Protein AF-0000000070847781 (afdb_homodimer)

Sequence (356 aa):
VIHVLTGHLASVRGAQFSSDGKMIVSCSWDKTIRLWNADSGQAVKVLAGHMRSVPAVQFSPDGNTLVSGSPDRTIRLWNVQSGQTIQIIDTPDEWTSDVQFSPDGQFLISASGEQSIVLWDVKLGEMARIMYGHLKATFSPDGRSIVSVGTDNTLRIWDVTSGKELRTLEGHSDLITDVIHVLTGHLASVRGAQFSSDGKMIVSCSWDKTIRLWNADSGQAVKVLAG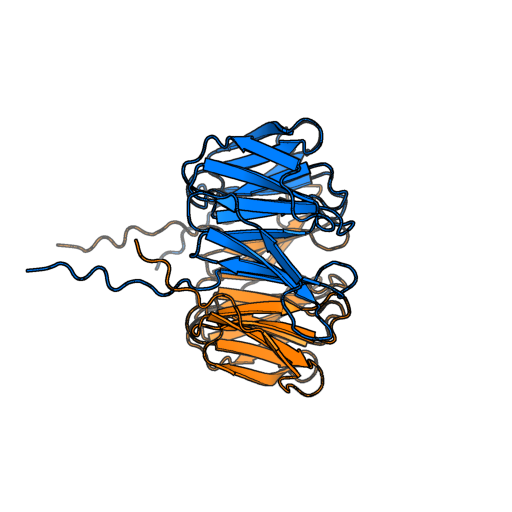HMRSVPAVQFSPDGNTLVSGSPDRTIRLWNVQSGQTIQIIDTPDEWTSDVQFSPDGQFLISASGEQSIVLWDVKLGEMARIMYGHLKATFSPDGRSIVSVGTDNTLRIWDVTSGKELRTLEGHSDLITD

Radius of gyration: 19.93 Å; Cα contacts (8 Å, |Δi|>4): 1049; chains: 2; bounding box: 48×56×59 Å

Organism: Reticulomyxa filosa (NCBI:txid46433)

pLDDT: mean 87.66, std 17.38, range [21.86, 97.94]

InterPro domains:
  IPR001680 WD40 repeat [PF00400] (2-37)
  IPR001680 WD40 repeat [PF00400] (42-79)
  IPR001680 WD40 repeat [PF00400] (93-121)
  IPR001680 WD40 repeat [PF00400] (133-159)
  IPR001680 WD40 repeat [PS50082] (5-46)
  IPR001680 WD40 repeat [PS50082] (47-88)
  IPR001680 WD40 repeat [PS50082] (89-130)
  IPR001680 WD40 repeat [PS50082] (139-168)
  IPR001680 WD40 repeat [SM00320] (1-37)
  IPR001680 WD40 repeat [SM00320] (40-79)
  IPR001680 WD40 repeat [SM00320] (82-121)
  IPR001680 WD40 repeat [SM00320] (124-159)
  IPR015943 WD40/YVTN repeat-like-containing domain superfamily [G3DSA:2.130.10.10] (1-135)
  IPR015943 WD40/YVTN repeat-like-containing domain superfamily [G3DSA:2.130.10.10] (136-178)
  IPR019775 WD40 repeat, conserved site [PS00678] (24-38)
  IPR019775 WD40 repeat, conserved site [PS00678] (66-80)
  IPR019775 WD40 repeat, conserved site [PS00678] (146-160)
  IPR020472 PAC1/LIS1-like, WD-40 repeat [PR00320] (24-38)
  IPR020472 PAC1/LIS1-like, WD-40 repeat [PR00320] (66-80)
  IPR020472 PAC1/LIS1-like, WD-40 repeat [PR00320] (146-160)

Nearest PDB structures (foldseek):
  3n0e-assembly1_A  TM=8.698E-01  e=1.927E-16  Homo sapiens
  2co0-assembly1_A  TM=8.636E-01  e=3.857E-16  Homo sapiens
  3uvk-assembly1_A  TM=8.821E-01  e=1.813E-15  Homo sapiens
  7mt1-assembly1_A  TM=8.573E-01  e=1.055E-14  Homo sapiens
  8bb4-assembly1_Q  TM=7.373E-01  e=7.662E-15  Homo sapiens

Structure (mmCIF, N/CA/C/O backbone):
data_AF-0000000070847781-model_v1
#
loop_
_entity.id
_entity.type
_entity.pdbx_description
1 polymer 'WD repeat-containing protein'
#
loop_
_atom_site.group_PDB
_atom_site.id
_atom_site.type_symbol
_atom_site.label_atom_id
_atom_site.label_alt_id
_atom_site.label_comp_id
_atom_site.label_asym_id
_atom_site.label_entity_id
_atom_site.label_seq_id
_atom_site.pdbx_PDB_ins_code
_atom_site.Cartn_x
_atom_site.Cartn_y
_atom_site.Cartn_z
_atom_site.occupancy
_atom_site.B_iso_or_equiv
_atom_site.auth_seq_id
_atom_site.auth_comp_id
_atom_site.auth_asym_id
_atom_site.auth_atom_id
_atom_site.pdbx_PDB_model_num
ATOM 1 N N . VAL A 1 1 ? -10.18 0.087 -41.312 1 23.05 1 VAL A N 1
ATOM 2 C CA . VAL A 1 1 ? -9 0.063 -40.438 1 23.05 1 VAL A CA 1
ATOM 3 C C . VAL A 1 1 ? -9.32 -0.656 -39.125 1 23.05 1 VAL A C 1
ATOM 5 O O . VAL A 1 1 ? -10.242 -0.263 -38.406 1 23.05 1 VAL A O 1
ATOM 8 N N . ILE A 1 2 ? -9.109 -1.986 -39 1 22.25 2 ILE A N 1
ATOM 9 C CA . ILE A 1 2 ? -9.438 -2.893 -37.938 1 22.25 2 ILE A CA 1
ATOM 10 C C . ILE A 1 2 ? -8.719 -2.453 -36.656 1 22.25 2 ILE A C 1
ATOM 12 O O . ILE A 1 2 ? -7.496 -2.316 -36.625 1 22.25 2 ILE A O 1
ATOM 16 N N . HIS A 1 3 ? -9.336 -1.669 -35.938 1 25.59 3 HIS A N 1
ATOM 17 C CA . HIS A 1 3 ? -8.742 -1.312 -34.656 1 25.59 3 HIS A CA 1
ATOM 18 C C . HIS A 1 3 ? -8.297 -2.553 -33.875 1 25.59 3 HIS A C 1
ATOM 20 O O . HIS A 1 3 ? -9.125 -3.385 -33.5 1 25.59 3 HIS A O 1
ATOM 26 N N . VAL A 1 4 ? -7.258 -3.141 -34.281 1 25.72 4 VAL A N 1
ATOM 27 C CA . VAL A 1 4 ? -6.66 -4.258 -33.562 1 25.72 4 VAL A CA 1
ATOM 28 C C . VAL A 1 4 ? -6.543 -3.916 -32.094 1 25.72 4 VAL A C 1
ATOM 30 O O . VAL A 1 4 ? -5.91 -2.924 -31.719 1 25.72 4 VAL A O 1
ATOM 33 N N . LEU A 1 5 ? -7.551 -4.098 -31.297 1 30.56 5 LEU A N 1
ATOM 34 C CA . LEU A 1 5 ? -7.469 -4.18 -29.844 1 30.56 5 LEU A CA 1
ATOM 35 C C . LEU A 1 5 ? -6.254 -4.992 -29.406 1 30.56 5 LEU A C 1
ATOM 37 O O . LEU A 1 5 ? -6.195 -6.199 -29.656 1 30.56 5 LEU A O 1
ATOM 41 N N . THR A 1 6 ? -5.133 -4.531 -29.703 1 31.73 6 THR A N 1
ATOM 42 C CA . THR A 1 6 ? -4 -5.289 -29.188 1 31.73 6 THR A CA 1
ATOM 43 C C . THR A 1 6 ? -4.32 -5.863 -27.812 1 31.73 6 THR A C 1
ATOM 45 O O . THR A 1 6 ? -4.793 -5.148 -26.922 1 31.73 6 THR A O 1
ATOM 48 N N . GLY A 1 7 ? -4.836 -7.012 -27.797 1 32.09 7 GLY A N 1
ATOM 49 C CA . GLY A 1 7 ? -5.07 -7.793 -26.609 1 32.09 7 GLY A CA 1
ATOM 50 C C . GLY A 1 7 ? -4.09 -7.488 -25.484 1 32.09 7 GLY A C 1
ATOM 51 O O . GLY A 1 7 ? -2.875 -7.504 -25.703 1 32.09 7 GLY A O 1
ATOM 52 N N . HIS A 1 8 ? -4.246 -6.402 -24.859 1 37.44 8 HIS A N 1
ATOM 53 C CA . HIS A 1 8 ? -3.412 -6.172 -23.688 1 37.44 8 HIS A CA 1
ATOM 54 C C . HIS A 1 8 ? -3.25 -7.445 -22.859 1 37.44 8 HIS A C 1
ATOM 56 O O . HIS A 1 8 ? -4.207 -8.203 -22.688 1 37.44 8 HIS A O 1
ATOM 62 N N . LEU A 1 9 ? -2.219 -8.141 -22.984 1 42.31 9 LEU A N 1
ATOM 63 C CA . LEU A 1 9 ? -1.879 -9.273 -22.141 1 42.31 9 LEU A CA 1
ATOM 64 C C . LEU A 1 9 ? -2.336 -9.039 -20.703 1 42.31 9 LEU A C 1
ATOM 66 O O . LEU A 1 9 ? -2.385 -7.895 -20.234 1 42.31 9 LEU A O 1
ATOM 70 N N . ALA A 1 10 ? -3.008 -9.945 -20.031 1 48.47 10 ALA A N 1
ATOM 71 C CA . ALA A 1 10 ? -3.555 -9.992 -18.672 1 48.47 10 ALA A CA 1
ATOM 72 C C . ALA A 1 10 ? -2.48 -9.672 -17.641 1 48.47 10 ALA A C 1
ATOM 74 O O . ALA A 1 10 ? -1.868 -10.578 -17.062 1 48.47 10 ALA A O 1
ATOM 75 N N . SER A 1 11 ? -2.084 -8.5 -17.609 1 60.5 11 SER A N 1
ATOM 76 C CA . SER A 1 11 ? -1.015 -8.086 -16.719 1 60.5 11 SER A CA 1
ATOM 77 C C . SER A 1 11 ? -1.432 -8.242 -15.258 1 60.5 11 SER A C 1
ATOM 79 O O . SER A 1 11 ? -2.576 -7.953 -14.898 1 60.5 11 SER A O 1
ATOM 81 N N . VAL A 1 12 ? -0.64 -8.922 -14.438 1 70 12 VAL A N 1
ATOM 82 C CA . VAL A 1 12 ? -0.794 -8.984 -12.984 1 70 12 VAL A CA 1
ATOM 83 C C . VAL A 1 12 ? -0.751 -7.57 -12.406 1 70 12 VAL A C 1
ATOM 85 O O . VAL A 1 12 ? 0.087 -6.754 -12.797 1 70 12 VAL A O 1
ATOM 88 N N . ARG A 1 13 ? -1.659 -7.285 -11.461 1 74.75 13 ARG A N 1
ATOM 89 C CA . ARG A 1 13 ? -1.828 -5.918 -10.984 1 74.75 13 ARG A CA 1
ATOM 90 C C . ARG A 1 13 ? -1.352 -5.781 -9.539 1 74.75 13 ARG A C 1
ATOM 92 O O . ARG A 1 13 ? -1.072 -4.676 -9.07 1 74.75 13 ARG A O 1
ATOM 99 N N . GLY A 1 14 ? -1.282 -6.895 -8.836 1 86.94 14 GLY A N 1
ATOM 100 C CA . GLY A 1 14 ? -0.836 -6.879 -7.453 1 86.94 14 GLY A CA 1
ATOM 101 C C . GLY A 1 14 ? -0.55 -8.266 -6.902 1 86.94 14 GLY A C 1
ATOM 102 O O . GLY A 1 14 ? -1.041 -9.258 -7.434 1 86.94 14 GLY A O 1
ATOM 103 N N . ALA A 1 15 ? 0.327 -8.305 -5.941 1 93.69 15 ALA A N 1
ATOM 104 C CA . ALA A 1 15 ? 0.663 -9.539 -5.23 1 93.69 15 ALA A CA 1
ATOM 105 C C . ALA A 1 15 ? 1.13 -9.242 -3.811 1 93.69 15 ALA A C 1
ATOM 107 O O . ALA A 1 15 ? 1.779 -8.227 -3.562 1 93.69 15 ALA A O 1
ATOM 108 N N . GLN A 1 16 ? 0.798 -10.125 -2.963 1 94.62 16 GLN A N 1
ATOM 109 C CA . GLN A 1 16 ? 1.279 -9.984 -1.593 1 94.62 16 GLN A CA 1
ATOM 110 C C . GLN A 1 16 ? 1.31 -11.328 -0.877 1 94.62 16 GLN A C 1
ATOM 112 O O . GLN A 1 16 ? 0.613 -12.266 -1.275 1 94.62 16 GLN A O 1
ATOM 117 N N . PHE A 1 17 ? 2.105 -11.414 0.187 1 95.56 17 PHE A N 1
ATOM 118 C CA . PHE A 1 17 ? 2.168 -12.594 1.038 1 95.56 17 PHE A CA 1
ATOM 119 C C . PHE A 1 17 ? 1.03 -12.594 2.051 1 95.56 17 PHE A C 1
ATOM 121 O O . PHE A 1 17 ? 0.552 -11.531 2.455 1 95.56 17 PHE A O 1
ATOM 128 N N . SER A 1 18 ? 0.704 -13.805 2.375 1 95.88 18 SER A N 1
ATOM 129 C CA . SER A 1 18 ? -0.12 -13.938 3.572 1 95.88 18 SER A CA 1
ATOM 130 C C . SER A 1 18 ? 0.672 -13.594 4.828 1 95.88 18 SER A C 1
ATOM 132 O O . SER A 1 18 ? 1.902 -13.523 4.793 1 95.88 18 SER A O 1
ATOM 134 N N . SER A 1 19 ? -0.019 -13.367 5.926 1 93.31 19 SER A N 1
ATOM 135 C CA . SER A 1 19 ? 0.615 -12.914 7.156 1 93.31 19 SER A CA 1
ATOM 136 C C . SER A 1 19 ? 1.604 -13.945 7.688 1 93.31 19 SER A C 1
ATOM 138 O O . SER A 1 19 ? 2.586 -13.586 8.344 1 93.31 19 SER A O 1
ATOM 140 N N . ASP A 1 20 ? 1.358 -15.195 7.461 1 94.75 20 ASP A N 1
ATOM 141 C CA . ASP A 1 20 ? 2.266 -16.234 7.941 1 94.75 20 ASP A CA 1
ATOM 142 C C . ASP A 1 20 ? 3.324 -16.562 6.895 1 94.75 20 ASP A C 1
ATOM 144 O O . ASP A 1 20 ? 4.176 -17.422 7.117 1 94.75 20 ASP A O 1
ATOM 148 N N . GLY A 1 21 ? 3.229 -15.938 5.719 1 95.81 21 GLY A N 1
ATOM 149 C CA . GLY A 1 21 ? 4.262 -16.031 4.699 1 95.81 21 GLY A CA 1
ATOM 150 C C . GLY A 1 21 ? 4.148 -17.297 3.855 1 95.81 21 GLY A C 1
ATOM 151 O O . GLY A 1 21 ? 5.008 -17.562 3.01 1 95.81 21 GLY A O 1
ATOM 152 N N . LYS A 1 22 ? 3.07 -18.031 4.008 1 96.19 22 LYS A N 1
ATOM 153 C CA . LYS A 1 22 ? 2.982 -19.344 3.373 1 96.19 22 LYS A CA 1
ATOM 154 C C . LYS A 1 22 ? 2.289 -19.266 2.018 1 96.19 22 LYS A C 1
ATOM 156 O O . LYS A 1 22 ? 2.441 -20.156 1.177 1 96.19 22 LYS A O 1
ATOM 161 N N . MET A 1 23 ? 1.501 -18.25 1.881 1 97.12 23 MET A N 1
ATOM 162 C CA . MET A 1 23 ? 0.762 -18.078 0.634 1 97.12 23 MET A CA 1
ATOM 163 C C . MET A 1 23 ? 1.059 -16.719 0.01 1 97.12 23 MET A C 1
ATOM 165 O O . MET A 1 23 ? 1.502 -15.805 0.699 1 97.12 23 MET A O 1
ATOM 169 N N . ILE A 1 24 ? 0.889 -16.688 -1.269 1 96.69 24 ILE A N 1
ATOM 170 C CA . ILE A 1 24 ? 0.889 -15.453 -2.043 1 96.69 24 ILE A CA 1
ATOM 171 C C . ILE A 1 24 ? -0.429 -15.312 -2.801 1 96.69 24 ILE A C 1
ATOM 173 O O . ILE A 1 24 ? -0.943 -16.297 -3.344 1 96.69 24 ILE A O 1
ATOM 177 N N . VAL A 1 25 ? -1.016 -14.172 -2.785 1 96.75 25 VAL A N 1
ATOM 178 C CA . VAL A 1 25 ? -2.186 -13.898 -3.615 1 96.75 25 VAL A CA 1
ATOM 179 C C . VAL A 1 25 ? -1.819 -12.922 -4.723 1 96.75 25 VAL A C 1
ATOM 181 O O . VAL A 1 25 ? -1.032 -11.992 -4.508 1 96.75 25 VAL A O 1
ATOM 184 N N . SER A 1 26 ? -2.334 -13.148 -5.863 1 95.12 26 SER A N 1
ATOM 185 C CA . SER A 1 26 ? -2.154 -12.234 -6.984 1 95.12 26 SER A CA 1
ATOM 186 C C . SER A 1 26 ? -3.475 -11.961 -7.699 1 95.12 26 SER A C 1
ATOM 188 O O . SER A 1 26 ? -4.41 -12.758 -7.602 1 95.12 26 SER A O 1
ATOM 190 N N . CYS A 1 27 ? -3.549 -10.805 -8.25 1 93.38 27 CYS A N 1
ATOM 191 C CA . CYS A 1 27 ? -4.703 -10.43 -9.055 1 93.38 27 CYS A CA 1
ATOM 192 C C . CYS A 1 27 ? -4.266 -9.945 -10.438 1 93.38 27 CYS A C 1
ATOM 194 O O . CYS A 1 27 ? -3.133 -9.492 -10.609 1 93.38 27 CYS A O 1
ATOM 196 N N . SER A 1 28 ? -5.164 -10.047 -11.344 1 88.62 28 SER A N 1
ATOM 197 C CA . SER A 1 28 ? -4.762 -9.844 -12.734 1 88.62 28 SER A CA 1
ATOM 198 C C . SER A 1 28 ? -5.887 -9.211 -13.547 1 88.62 28 SER A C 1
ATOM 200 O O . SER A 1 28 ? -7.02 -9.109 -13.07 1 88.62 28 SER A O 1
ATOM 202 N N . TRP A 1 29 ? -5.52 -8.828 -14.719 1 88.56 29 TRP A N 1
ATOM 203 C CA . TRP A 1 29 ? -6.477 -8.305 -15.688 1 88.56 29 TRP A CA 1
ATOM 204 C C . TRP A 1 29 ? -7.348 -9.422 -16.266 1 88.56 29 TRP A C 1
ATOM 206 O O . TRP A 1 29 ? -8.375 -9.156 -16.875 1 88.56 29 TRP A O 1
ATOM 216 N N . ASP A 1 30 ? -6.992 -10.695 -16.109 1 85.56 30 AS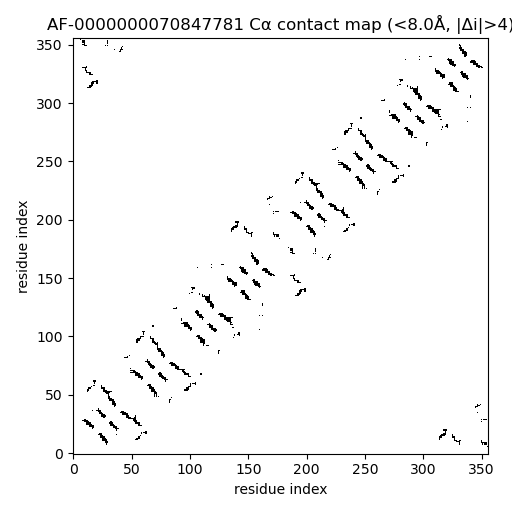P A N 1
ATOM 217 C CA . ASP A 1 30 ? -7.754 -11.812 -16.656 1 85.56 30 ASP A CA 1
ATOM 218 C C . ASP A 1 30 ? -8.977 -12.117 -15.789 1 85.56 30 ASP A C 1
ATOM 220 O O . ASP A 1 30 ? -9.609 -13.164 -15.953 1 85.56 30 ASP A O 1
ATOM 224 N N . LYS A 1 31 ? -9.266 -11.32 -14.867 1 91.5 31 LYS A N 1
ATOM 225 C CA . LYS A 1 31 ? -10.453 -11.336 -14.016 1 91.5 31 LYS A CA 1
ATOM 226 C C . LYS A 1 31 ? -10.328 -12.367 -12.906 1 91.5 31 LYS A C 1
ATOM 228 O O . LYS A 1 31 ? -11.289 -12.641 -12.18 1 91.5 31 LYS A O 1
ATOM 233 N N . THR A 1 32 ? -9.109 -12.922 -12.766 1 92.56 32 THR A N 1
ATOM 234 C CA . THR A 1 32 ? -8.977 -13.961 -11.758 1 92.56 32 THR A CA 1
ATOM 235 C C . THR A 1 32 ? -8 -13.539 -10.664 1 92.56 32 THR A C 1
ATOM 237 O O . THR A 1 32 ? -7.18 -12.641 -10.875 1 92.56 32 THR A O 1
ATOM 240 N N . ILE A 1 33 ? -8.227 -14.18 -9.578 1 95.69 33 ILE A N 1
ATOM 241 C CA . ILE A 1 33 ? -7.293 -14.148 -8.453 1 95.69 33 ILE A CA 1
ATOM 242 C C . ILE A 1 33 ? -6.629 -15.516 -8.297 1 95.69 33 ILE A C 1
ATOM 244 O O . ILE A 1 33 ? -7.281 -16.547 -8.461 1 95.69 33 ILE A O 1
ATOM 248 N N . ARG A 1 34 ? -5.402 -15.492 -7.969 1 95.94 34 ARG A N 1
ATOM 249 C CA . ARG A 1 34 ? -4.719 -16.766 -7.777 1 95.94 34 ARG A CA 1
ATOM 250 C C . ARG A 1 34 ? -4.039 -16.828 -6.414 1 95.94 34 ARG A C 1
ATOM 252 O O . ARG A 1 34 ? -3.465 -15.836 -5.961 1 95.94 34 ARG A O 1
ATOM 259 N N . LEU A 1 35 ? -4.156 -17.953 -5.863 1 96.81 35 LEU A N 1
ATOM 260 C CA . LEU A 1 35 ? -3.424 -18.281 -4.648 1 96.81 35 LEU A CA 1
ATOM 261 C C . LEU A 1 35 ? -2.26 -19.219 -4.949 1 96.81 35 LEU A C 1
ATOM 263 O O . LEU A 1 35 ? -2.43 -20.219 -5.652 1 96.81 35 LEU A O 1
ATOM 267 N N . TRP A 1 36 ? -1.143 -18.906 -4.406 1 96.56 36 TRP A N 1
ATOM 268 C CA . TRP A 1 36 ? 0.078 -19.672 -4.625 1 96.56 36 TRP A CA 1
ATOM 269 C C . TRP A 1 36 ? 0.638 -20.203 -3.305 1 96.56 36 TRP A C 1
ATOM 271 O O . TRP A 1 36 ? 0.572 -19.516 -2.281 1 96.56 36 TRP A O 1
ATOM 281 N N . ASN A 1 37 ? 1.221 -21.359 -3.367 1 96.31 37 ASN A N 1
ATOM 282 C CA . ASN A 1 37 ? 2.111 -21.781 -2.293 1 96.31 37 ASN A CA 1
ATOM 283 C C . ASN A 1 37 ? 3.465 -21.094 -2.375 1 96.31 37 ASN A C 1
ATOM 285 O O . ASN A 1 37 ? 4.176 -21.219 -3.373 1 96.31 37 ASN A O 1
ATOM 289 N N . ALA A 1 38 ? 3.846 -20.391 -1.398 1 95.31 38 ALA A N 1
ATOM 290 C CA . ALA A 1 38 ? 5.039 -19.562 -1.449 1 95.31 38 ALA A CA 1
ATOM 291 C C . ALA A 1 38 ? 6.305 -20.406 -1.509 1 95.31 38 ALA A C 1
ATOM 293 O O . ALA A 1 38 ? 7.316 -20 -2.08 1 95.31 38 ALA A O 1
ATOM 294 N N . ASP A 1 39 ? 6.266 -21.5 -0.9 1 94.25 39 ASP A N 1
ATOM 295 C CA . ASP A 1 39 ? 7.445 -22.359 -0.844 1 94.25 39 ASP A CA 1
ATOM 296 C C . ASP A 1 39 ? 7.688 -23.047 -2.186 1 94.25 39 ASP A C 1
ATOM 298 O O . ASP A 1 39 ? 8.812 -23.047 -2.693 1 94.25 39 ASP A O 1
ATOM 302 N N . SER A 1 40 ? 6.641 -23.594 -2.781 1 93.5 40 SER A N 1
ATOM 303 C CA . SER A 1 40 ? 6.801 -24.375 -4.012 1 93.5 40 SER A CA 1
ATOM 304 C C . SER A 1 40 ? 6.68 -23.484 -5.242 1 93.5 40 SER A C 1
ATOM 306 O O . SER A 1 40 ? 7.16 -23.828 -6.32 1 93.5 40 SER A O 1
ATOM 308 N N . GLY A 1 41 ? 5.965 -22.438 -5.074 1 92.5 41 GLY A N 1
ATOM 309 C CA . GLY A 1 41 ? 5.707 -21.562 -6.203 1 92.5 41 GLY A CA 1
ATOM 310 C C . GLY A 1 41 ? 4.562 -22.031 -7.078 1 92.5 41 GLY A C 1
ATOM 311 O O . GLY A 1 41 ? 4.336 -21.484 -8.164 1 92.5 41 GLY A O 1
ATOM 312 N N . GLN A 1 42 ? 3.818 -23 -6.613 1 93.38 42 GLN A N 1
ATOM 313 C CA . GLN A 1 42 ? 2.717 -23.547 -7.398 1 93.38 42 GLN A CA 1
ATOM 314 C C . GLN A 1 42 ? 1.404 -22.844 -7.066 1 93.38 42 GLN A C 1
ATOM 316 O O . GLN A 1 42 ? 1.145 -22.516 -5.906 1 93.38 42 GLN A O 1
ATOM 321 N N . ALA A 1 43 ? 0.658 -22.656 -8.102 1 92.94 43 ALA A N 1
ATOM 322 C CA . ALA A 1 43 ? -0.691 -22.156 -7.879 1 92.94 43 ALA A CA 1
ATOM 323 C C . ALA A 1 43 ? -1.569 -23.188 -7.195 1 92.94 43 ALA A C 1
ATOM 325 O O . ALA A 1 43 ? -1.666 -24.328 -7.656 1 92.94 43 ALA A O 1
ATOM 326 N N . VAL A 1 44 ? -2.227 -22.812 -6.164 1 94.56 44 VAL A N 1
ATOM 327 C CA . VAL A 1 44 ? -3.029 -23.75 -5.391 1 94.56 44 VAL A CA 1
ATOM 328 C C . VAL A 1 44 ? -4.508 -23.578 -5.734 1 94.56 44 VAL A C 1
ATOM 330 O O . VAL A 1 44 ? -5.27 -24.547 -5.73 1 94.56 44 VAL A O 1
ATOM 333 N N . LYS A 1 45 ? -4.938 -22.328 -6.016 1 95.19 45 LYS A N 1
ATOM 334 C CA . LYS A 1 45 ? -6.328 -22.047 -6.359 1 95.19 45 LYS A CA 1
ATOM 335 C C . LYS A 1 45 ? -6.426 -20.906 -7.367 1 95.19 45 LYS A C 1
ATOM 337 O O . LYS A 1 45 ? -5.57 -20.031 -7.391 1 95.19 45 LYS A O 1
ATOM 342 N N . VAL A 1 46 ? -7.418 -20.969 -8.148 1 94.75 46 VAL A N 1
ATOM 343 C CA . VAL A 1 46 ? -7.848 -19.859 -9 1 94.75 46 VAL A CA 1
ATOM 344 C C . VAL A 1 46 ? -9.242 -19.406 -8.586 1 94.75 46 VAL A C 1
ATOM 346 O O . VAL A 1 46 ? -10.188 -20.203 -8.578 1 94.75 46 VAL A O 1
ATOM 349 N N . LEU A 1 47 ? -9.398 -18.234 -8.227 1 95.81 47 LEU A N 1
ATOM 350 C CA . LEU A 1 47 ? -10.664 -17.656 -7.781 1 95.81 47 LEU A CA 1
ATOM 351 C C . LEU A 1 47 ? -11.305 -16.828 -8.883 1 95.81 47 LEU A C 1
ATOM 353 O O . LEU A 1 47 ? -10.812 -15.758 -9.234 1 95.81 47 LEU A O 1
ATOM 357 N N . ALA A 1 48 ? -12.383 -17.375 -9.336 1 94.56 48 ALA A N 1
ATOM 358 C CA . ALA A 1 48 ? -13.117 -16.75 -10.43 1 94.56 48 ALA A CA 1
ATOM 359 C C . ALA A 1 48 ? -14.484 -16.25 -9.953 1 94.56 48 ALA A C 1
ATOM 361 O O . ALA A 1 48 ? -15.188 -16.953 -9.234 1 94.56 48 ALA A O 1
ATOM 362 N N . GLY A 1 49 ? -14.789 -15.055 -10.273 1 94 49 GLY A N 1
ATOM 363 C CA . GLY A 1 49 ? -16.078 -14.492 -9.906 1 94 49 GLY A CA 1
ATOM 364 C C . GLY A 1 49 ? -16.266 -13.07 -10.398 1 94 49 GLY A C 1
ATOM 365 O O . GLY A 1 49 ? -17.359 -12.703 -10.836 1 94 49 GLY A O 1
ATOM 366 N N . HIS A 1 50 ? -15.242 -12.312 -10.359 1 94.75 50 HIS A N 1
ATOM 367 C CA . HIS A 1 50 ? -15.312 -10.953 -10.891 1 94.75 50 HIS A CA 1
ATOM 368 C C . HIS A 1 50 ? -15.594 -10.961 -12.391 1 94.75 50 HIS A C 1
ATOM 370 O O . HIS A 1 50 ? -15.141 -11.859 -13.109 1 94.75 50 HIS A O 1
ATOM 376 N N . MET A 1 51 ? -16.25 -9.938 -12.875 1 94.5 51 MET A N 1
ATOM 377 C CA . MET A 1 51 ? -16.641 -9.867 -14.273 1 94.5 51 MET A CA 1
ATOM 378 C C . MET A 1 51 ? -15.711 -8.953 -15.062 1 94.5 51 MET A C 1
ATOM 380 O O . MET A 1 51 ? -15.828 -8.844 -16.281 1 94.5 51 MET A O 1
ATOM 384 N N . ARG A 1 52 ? -14.859 -8.297 -14.445 1 92.88 52 ARG A N 1
ATOM 385 C CA . ARG A 1 52 ? -13.828 -7.441 -15.023 1 92.88 52 ARG A CA 1
ATOM 386 C C . ARG A 1 52 ? -12.492 -7.641 -14.32 1 92.88 52 ARG A C 1
ATOM 388 O O . ARG A 1 52 ? -12.352 -8.531 -13.477 1 92.88 52 ARG A O 1
ATOM 395 N N . SER A 1 53 ? -11.492 -6.863 -14.844 1 90.19 53 SER A N 1
ATOM 396 C CA . SER A 1 53 ? -10.148 -6.977 -14.281 1 90.19 53 SER A CA 1
ATOM 397 C C . SER A 1 53 ? -10.164 -6.82 -12.766 1 90.19 53 SER A C 1
ATOM 399 O O . SER A 1 53 ? -11.094 -6.227 -12.211 1 90.19 53 SER A O 1
ATOM 401 N N . VAL A 1 54 ? -9.172 -7.34 -12.141 1 92.5 54 VAL A N 1
ATOM 402 C CA . VAL A 1 54 ? -9.039 -7.234 -10.695 1 92.5 54 VAL A CA 1
ATOM 403 C C . VAL A 1 54 ? -7.766 -6.461 -10.352 1 92.5 54 VAL A C 1
ATOM 405 O O . VAL A 1 54 ? -6.672 -7.031 -10.328 1 92.5 54 VAL A O 1
ATOM 408 N N . PRO A 1 55 ? -7.891 -5.234 -9.93 1 89.31 55 PRO A N 1
ATOM 409 C CA . PRO A 1 55 ? -6.707 -4.402 -9.68 1 89.31 55 PRO A CA 1
ATOM 410 C C . PRO A 1 55 ? -6.184 -4.527 -8.258 1 89.31 55 PRO A C 1
ATOM 412 O O . PRO A 1 55 ? -5.055 -4.121 -7.969 1 89.31 55 PRO A O 1
ATOM 415 N N . ALA A 1 56 ? -6.969 -5.016 -7.383 1 92.12 56 ALA A N 1
ATOM 416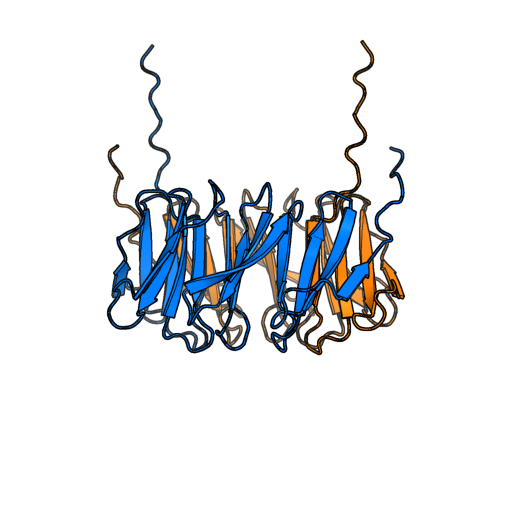 C CA . ALA A 1 56 ? -6.586 -4.98 -5.973 1 92.12 56 ALA A CA 1
ATOM 417 C C . ALA A 1 56 ? -7.078 -6.223 -5.238 1 92.12 56 ALA A C 1
ATOM 419 O O . ALA A 1 56 ? -8.203 -6.676 -5.461 1 92.12 56 ALA A O 1
ATOM 420 N N . VAL A 1 57 ? -6.195 -6.707 -4.379 1 95.38 57 VAL A N 1
ATOM 421 C CA . VAL A 1 57 ? -6.5 -7.844 -3.514 1 95.38 57 VAL A CA 1
ATOM 422 C C . VAL A 1 57 ? -5.695 -7.738 -2.219 1 95.38 57 VAL A C 1
ATOM 424 O O . VAL A 1 57 ? -4.594 -7.18 -2.209 1 95.38 57 VAL A O 1
ATOM 427 N N . GLN A 1 58 ? -6.273 -8.195 -1.219 1 96.06 58 GLN A N 1
ATOM 428 C CA . GLN A 1 58 ? -5.555 -8.211 0.051 1 96.06 58 GLN A CA 1
ATOM 429 C C . GLN A 1 58 ? -6.047 -9.344 0.95 1 96.06 58 GLN A C 1
ATOM 431 O O . GLN A 1 58 ? -7.246 -9.617 1.008 1 96.06 58 GLN A O 1
ATOM 436 N N . PHE A 1 59 ? -5.137 -9.922 1.72 1 96.25 59 PHE A N 1
ATOM 437 C CA . PHE A 1 59 ? -5.504 -10.859 2.775 1 96.25 59 PHE A CA 1
ATOM 438 C C . PHE A 1 59 ? -6.09 -10.117 3.975 1 96.25 59 PHE A C 1
ATOM 440 O O . PHE A 1 59 ? -5.652 -9.016 4.305 1 96.25 59 PHE A O 1
ATOM 447 N N . SER A 1 60 ? -6.996 -10.875 4.535 1 96.31 60 SER A N 1
ATOM 448 C CA . SER A 1 60 ? -7.332 -10.461 5.891 1 96.31 60 SER A CA 1
ATOM 449 C C . SER A 1 60 ? -6.18 -10.727 6.855 1 96.31 60 SER A C 1
ATOM 451 O O . SER A 1 60 ? -5.289 -11.523 6.559 1 96.31 60 SER A O 1
ATOM 453 N N . PRO A 1 61 ? -6.188 -10.023 7.977 1 93.44 61 PRO A N 1
ATOM 454 C CA . PRO A 1 61 ? -5.07 -10.172 8.914 1 93.44 61 PRO A CA 1
ATOM 455 C C . PRO A 1 61 ? -4.914 -11.609 9.414 1 93.44 61 PRO A C 1
ATOM 457 O O . PRO A 1 61 ? -3.791 -12.062 9.656 1 93.44 61 PRO A O 1
ATOM 460 N N . ASP A 1 62 ? -5.945 -12.344 9.57 1 94 62 ASP A N 1
ATOM 461 C CA . ASP A 1 62 ? -5.855 -13.711 10.078 1 94 62 ASP A CA 1
ATOM 462 C C . ASP A 1 62 ? -5.562 -14.695 8.945 1 94 62 ASP A C 1
ATOM 464 O O . ASP A 1 62 ? -5.379 -15.891 9.18 1 94 62 ASP A O 1
ATOM 468 N N . GLY A 1 63 ? -5.617 -14.227 7.723 1 95.44 63 GLY A N 1
ATOM 469 C CA . GLY A 1 63 ? -5.211 -15.023 6.578 1 95.44 63 GLY A CA 1
ATOM 470 C C . GLY A 1 63 ? -6.309 -15.938 6.062 1 95.44 63 GLY A C 1
ATOM 471 O O . GLY A 1 63 ? -6.102 -16.688 5.113 1 95.44 63 GLY A O 1
ATOM 472 N N . ASN A 1 64 ? -7.508 -15.805 6.602 1 96.06 64 ASN A N 1
ATOM 473 C CA . ASN A 1 64 ? -8.57 -16.75 6.262 1 96.06 64 ASN A CA 1
ATOM 474 C C . ASN A 1 64 ? -9.469 -16.203 5.156 1 96.06 64 ASN A C 1
ATOM 476 O O . ASN A 1 64 ? -10.234 -16.953 4.551 1 96.06 64 ASN A O 1
ATOM 480 N N . THR A 1 65 ? -9.414 -14.961 5.004 1 96.94 65 THR A N 1
ATOM 481 C CA . THR A 1 65 ? -10.25 -14.297 4.008 1 96.94 65 THR A CA 1
ATOM 482 C C . THR A 1 65 ? -9.414 -13.398 3.105 1 96.94 65 THR A C 1
ATOM 484 O O . THR A 1 65 ? -8.352 -12.914 3.512 1 96.94 65 THR A O 1
ATOM 487 N N . LEU A 1 66 ? -9.859 -13.258 1.875 1 97.25 66 LEU A N 1
ATOM 488 C CA . LEU A 1 66 ? -9.344 -12.266 0.941 1 97.25 66 LEU A CA 1
ATOM 489 C C . LEU A 1 66 ? -10.414 -11.234 0.598 1 97.25 66 LEU A C 1
ATOM 491 O O . LEU A 1 66 ? -11.602 -11.547 0.582 1 97.25 66 LEU A O 1
ATOM 495 N N . VAL A 1 67 ? -9.969 -10.023 0.337 1 97.31 67 VAL A N 1
ATOM 496 C CA . VAL A 1 67 ? -10.852 -9.023 -0.253 1 97.31 67 VAL A CA 1
ATOM 497 C C . VAL A 1 67 ? -10.312 -8.602 -1.616 1 97.31 67 VAL A C 1
ATOM 499 O O . VAL A 1 67 ? -9.102 -8.461 -1.794 1 97.31 67 VAL A O 1
ATOM 502 N N . SER A 1 68 ? -11.148 -8.469 -2.527 1 96.5 68 SER A N 1
ATOM 503 C CA . SER A 1 68 ? -10.797 -7.949 -3.848 1 96.5 68 SER A CA 1
ATOM 504 C C . SER A 1 68 ? -11.797 -6.895 -4.312 1 96.5 68 SER A C 1
ATOM 506 O O . SER A 1 68 ? -12.961 -6.898 -3.887 1 96.5 68 SER A O 1
ATOM 508 N N . GLY A 1 69 ? -11.305 -5.996 -5.098 1 94.81 69 GLY A N 1
ATOM 509 C CA . GLY A 1 69 ? -12.133 -5 -5.758 1 94.81 69 GLY A CA 1
ATOM 510 C C . GLY A 1 69 ? -11.977 -5.004 -7.27 1 94.81 69 GLY A C 1
ATOM 511 O O . GLY A 1 69 ? -10.898 -5.316 -7.789 1 94.81 69 GLY A O 1
ATOM 512 N N . SER A 1 70 ? -13.023 -4.598 -7.953 1 93.31 70 SER A N 1
ATOM 513 C CA . SER A 1 70 ? -13.047 -4.633 -9.414 1 93.31 70 SER A CA 1
ATOM 514 C C . SER A 1 70 ? -13.914 -3.514 -9.977 1 93.31 70 SER A C 1
ATOM 516 O O . SER A 1 70 ? -14.828 -3.029 -9.305 1 93.31 70 SER A O 1
ATOM 518 N N . PRO A 1 71 ? -13.594 -3.127 -11.219 1 91.06 71 PRO A N 1
ATOM 519 C CA . PRO A 1 71 ? -14.461 -2.174 -11.9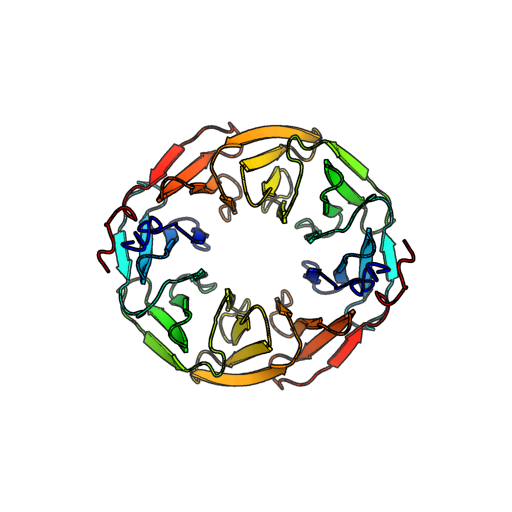14 1 91.06 71 PRO A CA 1
ATOM 520 C C . PRO A 1 71 ? -15.828 -2.762 -12.25 1 91.06 71 PRO A C 1
ATOM 522 O O . PRO A 1 71 ? -16.672 -2.074 -12.836 1 91.06 71 PRO A O 1
ATOM 525 N N . ASP A 1 72 ? -16.094 -3.984 -11.953 1 92.94 72 ASP A N 1
ATOM 526 C CA . ASP A 1 72 ? -17.422 -4.547 -12.133 1 92.94 72 ASP A CA 1
ATOM 527 C C . ASP A 1 72 ? -18.375 -4.086 -11.023 1 92.94 72 ASP A C 1
ATOM 529 O O . ASP A 1 72 ? -19.453 -4.645 -10.852 1 92.94 72 ASP A O 1
ATOM 533 N N . ARG A 1 73 ? -17.922 -3.164 -10.18 1 92.88 73 ARG A N 1
ATOM 534 C CA . ARG A 1 73 ? -18.672 -2.471 -9.141 1 92.88 73 ARG A CA 1
ATOM 535 C C . ARG A 1 73 ? -18.938 -3.387 -7.949 1 92.88 73 ARG A C 1
ATOM 537 O O . ARG A 1 73 ? -19.953 -3.252 -7.262 1 92.88 73 ARG A O 1
ATOM 544 N N . THR A 1 74 ? -18 -4.297 -7.809 1 94.06 74 THR A N 1
ATOM 545 C CA . THR A 1 74 ? -18.172 -5.164 -6.648 1 94.06 74 THR A CA 1
ATOM 546 C C . THR A 1 74 ? -16.859 -5.277 -5.863 1 94.06 74 THR A C 1
ATOM 548 O O . THR A 1 74 ? -15.781 -5.168 -6.434 1 94.06 74 THR A O 1
ATOM 551 N N . ILE A 1 75 ? -17.047 -5.449 -4.613 1 95.94 75 ILE A N 1
ATOM 552 C CA . ILE A 1 75 ? -16.031 -5.969 -3.703 1 95.94 75 ILE A CA 1
ATOM 553 C C . ILE A 1 75 ? -16.406 -7.391 -3.283 1 95.94 75 ILE A C 1
ATOM 555 O O . ILE A 1 75 ? -17.562 -7.668 -2.945 1 95.94 75 ILE A O 1
ATOM 559 N N . ARG A 1 76 ? -15.445 -8.242 -3.352 1 97.06 76 ARG A N 1
ATOM 560 C CA . ARG A 1 76 ? -15.727 -9.625 -2.984 1 97.06 76 ARG A CA 1
ATOM 561 C C . ARG A 1 76 ? -14.836 -10.078 -1.827 1 97.06 76 ARG A C 1
ATOM 563 O O . ARG A 1 76 ? -13.648 -9.75 -1.786 1 97.06 76 ARG A O 1
ATOM 570 N N . LEU A 1 77 ? -15.492 -10.781 -0.936 1 97.88 77 LEU A N 1
ATOM 571 C CA . LEU A 1 77 ? -14.773 -11.523 0.094 1 97.88 77 LEU A CA 1
ATOM 572 C C . LEU A 1 77 ? -14.703 -13.008 -0.253 1 97.88 77 LEU A C 1
ATOM 574 O O . LEU A 1 77 ? -15.711 -13.602 -0.652 1 97.88 77 LEU A O 1
ATOM 578 N N . TRP A 1 78 ? -13.531 -13.57 -0.094 1 97.88 78 TRP A N 1
ATOM 579 C CA . TRP A 1 78 ? -13.289 -14.961 -0.46 1 97.88 78 TRP A CA 1
ATOM 580 C C . TRP A 1 78 ? -12.812 -15.766 0.744 1 97.88 78 TRP A C 1
ATOM 582 O O . TRP A 1 78 ? -12.023 -15.273 1.554 1 97.88 78 TRP A O 1
ATOM 592 N N . ASN A 1 79 ? -13.242 -16.984 0.809 1 97.69 79 ASN A N 1
ATOM 593 C CA . ASN A 1 79 ? -12.633 -17.938 1.73 1 97.69 79 ASN A CA 1
ATOM 594 C C . ASN A 1 79 ? -11.328 -18.5 1.176 1 97.69 79 ASN A C 1
ATOM 596 O O . ASN A 1 79 ? -11.312 -19.125 0.118 1 97.69 79 ASN A O 1
ATOM 600 N N . VAL A 1 80 ? -10.273 -18.312 1.895 1 97.06 80 VAL A N 1
ATOM 601 C CA . VAL A 1 80 ? -8.945 -18.672 1.395 1 97.06 80 VAL A CA 1
ATOM 602 C C . VAL A 1 80 ? -8.852 -20.188 1.237 1 97.06 80 VAL A C 1
ATOM 604 O O . VAL A 1 80 ? -8.305 -20.672 0.246 1 97.06 80 VAL A O 1
ATOM 607 N N . GLN A 1 81 ? -9.344 -20.922 2.17 1 95.69 81 GLN A N 1
ATOM 608 C CA . GLN A 1 81 ? -9.219 -22.375 2.172 1 95.69 81 GLN A CA 1
ATOM 609 C C . GLN A 1 81 ? -10.039 -23 1.046 1 95.69 81 GLN A C 1
ATOM 611 O O . GLN A 1 81 ? -9.547 -23.859 0.31 1 95.69 81 GLN A O 1
ATOM 616 N N . SER A 1 82 ? -11.242 -22.531 0.864 1 95.88 82 SER A N 1
ATOM 617 C CA . SER A 1 82 ? -12.117 -23.156 -0.126 1 95.88 82 SER A CA 1
ATOM 618 C C . SER A 1 82 ? -11.977 -22.484 -1.487 1 95.88 82 SER A C 1
ATOM 620 O O . SER A 1 82 ? -12.266 -23.094 -2.52 1 95.88 82 SER A O 1
ATOM 622 N N . GLY A 1 83 ? -11.648 -21.234 -1.472 1 95.62 83 GLY A N 1
ATOM 623 C CA . GLY A 1 83 ? -11.594 -20.453 -2.697 1 95.62 83 GLY A CA 1
ATOM 624 C C . GLY A 1 83 ? -12.945 -19.922 -3.127 1 95.62 83 GLY A C 1
ATOM 625 O O . GLY A 1 83 ? -13.078 -19.375 -4.223 1 95.62 83 GLY A O 1
ATOM 626 N N . GLN A 1 84 ? -13.914 -20.031 -2.285 1 96.44 84 GLN A N 1
ATOM 627 C CA . GLN A 1 84 ? -15.266 -19.625 -2.641 1 96.44 84 GLN A CA 1
ATOM 628 C C . GLN A 1 84 ? -15.547 -18.203 -2.158 1 96.44 84 GLN A C 1
ATOM 630 O O . GLN A 1 84 ? -14.977 -17.75 -1.162 1 96.44 84 GLN A O 1
ATOM 635 N N . THR A 1 85 ? -16.438 -17.562 -2.885 1 96.88 85 THR A N 1
ATOM 636 C CA . THR A 1 85 ? -16.891 -16.234 -2.465 1 96.88 85 THR A CA 1
ATOM 637 C C . THR A 1 85 ? -17.75 -16.344 -1.207 1 96.88 85 THR A C 1
ATOM 639 O O . THR A 1 85 ? -18.672 -17.172 -1.14 1 96.88 85 THR A O 1
ATOM 642 N N . ILE A 1 86 ? -17.469 -15.57 -0.217 1 96.38 86 ILE A N 1
ATOM 643 C CA . ILE A 1 86 ? -18.203 -15.492 1.04 1 96.38 86 ILE A CA 1
ATOM 644 C C . ILE A 1 86 ? -19.281 -14.43 0.938 1 96.38 86 ILE A C 1
ATOM 646 O O . ILE A 1 86 ? -20.406 -14.625 1.408 1 96.38 86 ILE A O 1
ATOM 650 N N . GLN A 1 87 ? -18.969 -13.344 0.358 1 95.88 87 GLN A N 1
ATOM 651 C CA . GLN A 1 87 ? -19.844 -12.18 0.304 1 95.88 87 GLN A CA 1
ATOM 652 C C . GLN A 1 87 ? -19.516 -11.297 -0.898 1 95.88 87 GLN A C 1
ATOM 654 O O . GLN A 1 87 ? -18.344 -11.156 -1.268 1 95.88 87 GLN A O 1
ATOM 659 N N . ILE A 1 88 ? -20.516 -10.789 -1.496 1 96 88 ILE A N 1
ATOM 660 C CA . ILE A 1 88 ? -20.375 -9.797 -2.555 1 96 88 ILE A CA 1
ATOM 661 C C . ILE A 1 88 ? -20.984 -8.477 -2.104 1 96 88 ILE A C 1
ATOM 663 O O . ILE A 1 88 ? -22.156 -8.422 -1.704 1 96 88 ILE A O 1
ATOM 667 N N . ILE A 1 89 ? -20.219 -7.465 -2.172 1 93.94 89 ILE A N 1
ATOM 668 C CA . ILE A 1 89 ? -20.656 -6.137 -1.765 1 93.94 89 ILE A CA 1
ATOM 669 C C . ILE A 1 89 ? -20.734 -5.219 -2.982 1 93.94 89 ILE A C 1
ATOM 671 O O . ILE A 1 89 ? -19.734 -5.035 -3.684 1 93.94 89 ILE A O 1
ATOM 675 N N . ASP A 1 90 ? -21.859 -4.57 -3.178 1 92.5 90 ASP A N 1
ATOM 676 C CA . ASP A 1 90 ? -22.016 -3.605 -4.262 1 92.5 90 ASP A CA 1
ATOM 677 C C . ASP A 1 90 ? -21.422 -2.25 -3.879 1 92.5 90 ASP A C 1
ATOM 679 O O . ASP A 1 90 ? -21.703 -1.726 -2.799 1 92.5 90 ASP A O 1
ATOM 683 N N . THR A 1 91 ? -20.562 -1.789 -4.734 1 91.31 91 THR A N 1
ATOM 684 C CA . THR A 1 91 ? -19.953 -0.492 -4.445 1 91.31 91 THR A CA 1
ATOM 685 C C . THR A 1 91 ? -20.656 0.616 -5.227 1 91.31 91 THR A C 1
ATOM 687 O O . THR A 1 91 ? -21.109 0.401 -6.355 1 91.31 91 THR A O 1
ATOM 690 N N . PRO A 1 92 ? -20.797 1.781 -4.664 1 86.88 92 PRO A N 1
ATOM 691 C CA . PRO A 1 92 ? -21.359 2.924 -5.383 1 86.88 92 PRO A CA 1
ATOM 692 C C . PRO A 1 92 ? -20.453 3.436 -6.492 1 86.88 92 PRO A C 1
ATOM 694 O O . PRO A 1 92 ? -20.906 4.133 -7.402 1 86.88 92 PRO A O 1
ATOM 697 N N . ASP A 1 93 ? -19.156 3.186 -6.422 1 85.12 93 ASP A N 1
ATOM 698 C CA . ASP A 1 93 ? -18.172 3.678 -7.367 1 85.12 93 ASP A CA 1
ATOM 699 C C . ASP A 1 93 ? -18.078 2.773 -8.594 1 85.12 93 ASP A C 1
ATOM 701 O O . ASP A 1 93 ? -18.234 1.556 -8.484 1 85.12 93 ASP A O 1
ATOM 705 N N . GLU A 1 94 ? -17.797 3.348 -9.68 1 84.81 94 GLU A N 1
ATOM 706 C CA . GLU A 1 94 ? -17.641 2.592 -10.922 1 84.81 94 GLU A CA 1
ATOM 707 C C . GLU A 1 94 ? -16.312 1.853 -10.961 1 84.81 94 GLU A C 1
ATOM 709 O O . GLU A 1 94 ? -16.156 0.871 -11.688 1 84.81 94 GLU A O 1
ATOM 714 N N . TRP A 1 95 ? -15.414 2.389 -10.18 1 84.69 95 TRP A N 1
ATOM 715 C CA . TRP A 1 95 ? -14.078 1.791 -10.203 1 84.69 95 TRP A CA 1
ATOM 716 C C . TRP A 1 95 ? -13.539 1.616 -8.789 1 84.69 95 TRP A C 1
ATOM 718 O O . TRP A 1 95 ? -13.805 2.439 -7.906 1 84.69 95 TRP A O 1
ATOM 728 N N . THR A 1 96 ? -12.93 0.396 -8.57 1 88.38 96 THR A N 1
ATOM 729 C CA . THR A 1 96 ? -12.172 0.169 -7.344 1 88.38 96 THR A CA 1
ATOM 730 C C . THR A 1 96 ? -10.695 -0.052 -7.66 1 88.38 96 THR A C 1
ATOM 732 O O . THR A 1 96 ? -10.344 -0.979 -8.391 1 88.38 96 THR A O 1
ATOM 735 N N . SER A 1 97 ? -9.867 0.815 -7.09 1 86.38 97 SER A N 1
ATOM 736 C CA . SER A 1 97 ? -8.445 0.759 -7.402 1 86.38 97 SER A CA 1
ATOM 737 C C . SER A 1 97 ? -7.648 0.133 -6.258 1 86.38 97 SER A C 1
ATOM 739 O O . SER A 1 97 ? -6.539 -0.361 -6.465 1 86.38 97 SER A O 1
ATOM 741 N N . ASP A 1 98 ? -8.156 0.167 -5.098 1 90.69 98 ASP A N 1
ATOM 742 C CA . ASP A 1 98 ? -7.457 -0.36 -3.93 1 90.69 98 ASP A CA 1
ATOM 743 C C . ASP A 1 98 ? -8.445 -0.806 -2.855 1 90.69 98 ASP A C 1
ATOM 745 O O . ASP A 1 98 ? -9.547 -0.262 -2.754 1 90.69 98 ASP A O 1
ATOM 749 N N . VAL A 1 99 ? -8 -1.81 -2.086 1 94.19 99 VAL A N 1
ATOM 750 C CA . VAL A 1 99 ? -8.75 -2.307 -0.936 1 94.19 99 VAL A CA 1
ATOM 751 C C . VAL A 1 99 ? -7.793 -2.572 0.225 1 94.19 99 VAL A C 1
ATOM 753 O O . VAL A 1 99 ? -6.645 -2.959 0.014 1 94.19 99 VAL A O 1
ATOM 756 N N . GLN A 1 100 ? -8.25 -2.344 1.404 1 95 100 GLN A N 1
ATOM 757 C CA . GLN A 1 100 ? -7.43 -2.578 2.588 1 95 100 GLN A CA 1
ATOM 758 C C . GLN A 1 100 ? -8.289 -2.977 3.783 1 95 100 GLN A C 1
ATOM 760 O O . GLN A 1 100 ? -9.273 -2.307 4.098 1 95 100 GLN A O 1
ATOM 765 N N . PHE A 1 101 ? -7.871 -4.02 4.488 1 96 101 PHE A N 1
ATOM 766 C CA . PHE A 1 101 ? -8.5 -4.391 5.75 1 96 101 PHE A CA 1
ATOM 767 C C . PHE A 1 101 ? -7.973 -3.523 6.891 1 96 101 PHE A C 1
ATOM 769 O O . PHE A 1 101 ? -6.812 -3.105 6.875 1 96 101 PHE A O 1
ATOM 776 N N . SER A 1 102 ? -8.906 -3.348 7.797 1 96.25 102 SER A N 1
ATOM 777 C CA . SER A 1 102 ? -8.406 -2.877 9.086 1 96.25 102 SER A CA 1
ATOM 778 C C . SER A 1 102 ? -7.574 -3.947 9.781 1 96.25 102 SER A C 1
ATOM 780 O O . SER A 1 102 ? -7.684 -5.133 9.461 1 96.25 102 SER A O 1
ATOM 782 N N . PRO A 1 103 ? -6.746 -3.545 10.719 1 94.5 103 PRO A N 1
ATOM 783 C CA . PRO A 1 103 ? -5.828 -4.496 11.344 1 94.5 103 PRO A CA 1
ATOM 784 C C . PRO A 1 103 ? -6.559 -5.633 12.062 1 94.5 103 PRO A C 1
ATOM 786 O O . PRO A 1 103 ? -6 -6.723 12.219 1 94.5 103 PRO A O 1
ATOM 789 N N . ASP A 1 104 ? -7.723 -5.406 12.539 1 95.19 104 ASP A N 1
ATOM 790 C CA . ASP A 1 104 ? -8.453 -6.457 13.242 1 95.19 104 ASP A CA 1
ATOM 791 C C . ASP A 1 104 ? -9.391 -7.199 12.289 1 95.19 104 ASP A C 1
ATOM 793 O O . ASP A 1 104 ? -10.094 -8.125 12.703 1 95.19 104 ASP A O 1
ATOM 797 N N . GLY A 1 105 ? -9.469 -6.727 11.07 1 96.19 105 GLY A N 1
ATOM 798 C CA . GLY A 1 105 ? -10.227 -7.418 10.047 1 96.19 105 GLY A CA 1
ATOM 799 C C . GLY A 1 105 ? -11.711 -7.121 10.094 1 96.19 105 GLY A C 1
ATOM 800 O O . GLY A 1 105 ? -12.5 -7.699 9.344 1 96.19 105 GLY A O 1
ATOM 801 N N . GLN A 1 106 ? -12.125 -6.188 10.93 1 96.31 106 GLN A N 1
ATOM 802 C CA . GLN A 1 106 ? -13.547 -5.918 11.133 1 96.31 106 GLN A CA 1
ATOM 803 C C . GLN A 1 106 ? -14.07 -4.918 10.109 1 96.31 106 GLN A C 1
ATOM 805 O O . GLN A 1 106 ? -15.266 -4.875 9.828 1 96.31 106 GLN A O 1
ATOM 810 N N . PHE A 1 107 ? -13.219 -4.133 9.641 1 97.25 107 PHE A N 1
ATOM 811 C CA . PHE A 1 107 ? -13.57 -3.143 8.625 1 97.25 107 PHE A CA 1
ATOM 812 C C . PHE A 1 107 ? -12.641 -3.246 7.422 1 97.25 107 PHE A C 1
ATOM 814 O O . PHE A 1 107 ? -11.609 -3.912 7.484 1 97.25 107 PHE A O 1
ATOM 821 N N . LEU A 1 108 ? -13.031 -2.693 6.367 1 96.31 108 LEU A N 1
ATOM 822 C CA . LEU A 1 108 ? -12.133 -2.494 5.234 1 96.31 108 LEU A CA 1
ATOM 823 C C . LEU A 1 108 ? -12.438 -1.179 4.527 1 96.31 108 LEU A C 1
ATOM 825 O O . LEU A 1 108 ? -13.523 -0.616 4.688 1 96.31 108 LEU A O 1
ATOM 829 N N . ILE A 1 109 ? -11.453 -0.628 3.885 1 96.12 109 ILE A N 1
ATOM 830 C CA . ILE A 1 109 ? -11.664 0.542 3.039 1 96.12 109 ILE A CA 1
ATOM 831 C C . ILE A 1 109 ? -11.43 0.173 1.577 1 96.12 109 ILE A C 1
ATOM 833 O O . ILE A 1 109 ? -10.602 -0.69 1.274 1 96.12 109 ILE A O 1
ATOM 837 N N . SER A 1 110 ? -12.188 0.728 0.732 1 94.69 110 SER A N 1
ATOM 838 C CA . SER A 1 110 ? -11.977 0.684 -0.711 1 94.69 110 SER A CA 1
ATOM 839 C C . SER A 1 110 ? -11.805 2.086 -1.288 1 94.69 110 SER A C 1
ATOM 841 O O . SER A 1 110 ? -12.398 3.045 -0.788 1 94.69 110 SER A O 1
ATOM 843 N N . ALA A 1 111 ? -10.922 2.15 -2.287 1 91.44 111 ALA A N 1
ATOM 844 C CA . ALA A 1 111 ? -10.68 3.426 -2.959 1 91.44 111 ALA A CA 1
ATOM 845 C C . ALA A 1 111 ? -11.016 3.334 -4.445 1 91.44 111 ALA A C 1
ATOM 847 O O . ALA A 1 111 ? -10.633 2.367 -5.113 1 91.44 111 ALA A O 1
ATOM 848 N N . SER A 1 112 ? -11.734 4.297 -4.973 1 84.5 112 SER A N 1
ATOM 849 C CA . SER A 1 112 ? -12.031 4.363 -6.398 1 84.5 112 SER A CA 1
ATOM 850 C C . SER A 1 112 ? -10.852 4.941 -7.18 1 84.5 112 SER A C 1
ATOM 852 O O . SER A 1 112 ? -10.727 4.719 -8.383 1 84.5 112 SER A O 1
ATOM 854 N N . GLY A 1 113 ? -9.969 5.703 -6.531 1 74.06 113 GLY A N 1
ATOM 855 C CA . GLY A 1 113 ? -8.852 6.398 -7.156 1 74.06 113 GLY A CA 1
ATOM 856 C C . GLY A 1 113 ? -9.242 7.738 -7.75 1 74.06 113 GLY A C 1
ATOM 857 O O . GLY A 1 113 ? -8.383 8.508 -8.188 1 74.06 113 GLY A O 1
ATOM 858 N N . GLU A 1 114 ? -10.445 8.062 -7.762 1 76.31 114 GLU A N 1
ATOM 859 C CA . GLU A 1 114 ? -10.828 9.305 -8.422 1 76.31 114 GLU A CA 1
ATOM 860 C C . GLU A 1 114 ? -11.805 10.102 -7.566 1 76.31 114 GLU A C 1
ATOM 862 O O . GLU A 1 114 ? -11.789 11.336 -7.574 1 76.31 114 GLU A O 1
ATOM 867 N N . GLN A 1 115 ? -12.602 9.375 -6.746 1 81.44 115 GLN A N 1
ATOM 868 C CA . GLN A 1 115 ? -13.734 10.164 -6.266 1 81.44 115 GLN A CA 1
ATOM 869 C C . GLN A 1 115 ? -13.984 9.922 -4.781 1 81.44 115 GLN A C 1
ATOM 871 O O . GLN A 1 115 ? -14.484 10.805 -4.078 1 81.44 115 GLN A O 1
ATOM 876 N N . SER A 1 116 ? -13.688 8.742 -4.32 1 91.25 116 SER A N 1
ATOM 877 C CA . SER A 1 116 ? -14.141 8.492 -2.959 1 91.25 116 SER A CA 1
ATOM 878 C C . SER A 1 116 ? -13.383 7.336 -2.324 1 91.25 116 SER A C 1
ATOM 880 O O . SER A 1 116 ? -12.781 6.523 -3.027 1 91.25 116 SER A O 1
ATOM 882 N N . ILE A 1 117 ? -13.336 7.375 -1.064 1 94.69 117 ILE A N 1
ATOM 883 C CA . ILE A 1 117 ? -12.992 6.242 -0.211 1 94.69 117 ILE A CA 1
ATOM 884 C C . ILE A 1 117 ? -14.234 5.77 0.543 1 94.69 117 ILE A C 1
ATOM 886 O O . ILE A 1 117 ? -15.008 6.582 1.06 1 94.69 117 ILE A O 1
ATOM 890 N N . VAL A 1 118 ? -14.461 4.465 0.579 1 96.62 118 VAL A N 1
ATOM 891 C CA . VAL A 1 118 ? -15.609 3.924 1.293 1 96.62 118 VAL A CA 1
ATOM 892 C C . VAL A 1 118 ? -15.133 3.004 2.416 1 96.62 118 VAL A C 1
ATOM 894 O O . VAL A 1 118 ? -14.266 2.156 2.205 1 96.62 118 VAL A O 1
ATOM 897 N N . LEU A 1 119 ? -15.68 3.25 3.547 1 97.44 119 LEU A N 1
ATOM 898 C CA . LEU A 1 119 ? -15.484 2.371 4.695 1 97.44 119 LEU A CA 1
ATOM 899 C C . LEU A 1 119 ? -16.609 1.349 4.789 1 97.44 119 LEU A C 1
ATOM 901 O O . LEU A 1 119 ? -17.797 1.711 4.75 1 97.44 119 LEU A O 1
ATOM 905 N N . TRP A 1 120 ? -16.234 0.101 4.949 1 96.56 120 TRP A N 1
ATOM 906 C CA . TRP A 1 120 ? -17.203 -0.988 5.012 1 96.56 120 TRP A CA 1
ATOM 907 C C . TRP A 1 120 ? -17.094 -1.734 6.336 1 96.56 120 TRP A C 1
ATOM 909 O O . TRP A 1 120 ? -16 -1.993 6.828 1 96.56 120 TRP A O 1
ATOM 919 N N . ASP A 1 121 ? -18.266 -2.1 6.863 1 95.94 121 ASP A N 1
ATOM 920 C CA . ASP A 1 121 ? -18.312 -3.115 7.91 1 95.94 121 ASP A CA 1
ATOM 921 C C . ASP A 1 121 ? -18.281 -4.52 7.316 1 95.94 121 ASP A C 1
ATOM 923 O O . ASP A 1 121 ? -19.203 -4.918 6.605 1 95.94 121 ASP A O 1
ATOM 927 N N . VAL A 1 122 ? -17.328 -5.254 7.641 1 94.81 122 VAL A N 1
ATOM 928 C CA . VAL A 1 122 ? -17.094 -6.531 6.977 1 94.81 122 VAL A CA 1
ATOM 929 C C . VAL A 1 122 ? -18.188 -7.523 7.367 1 94.81 122 VAL A C 1
ATOM 931 O O . VAL A 1 122 ? -18.734 -8.219 6.512 1 94.81 122 VAL A O 1
ATOM 934 N N . LYS A 1 123 ? -18.438 -7.594 8.609 1 91.38 123 LYS A N 1
ATOM 935 C CA . LYS A 1 123 ? -19.422 -8.547 9.109 1 91.38 123 LYS A CA 1
ATOM 936 C C . LYS A 1 123 ? -20.812 -8.258 8.539 1 91.38 123 LYS A C 1
ATOM 938 O O . LYS A 1 123 ? -21.5 -9.164 8.078 1 91.38 123 LYS A O 1
ATOM 943 N N . LEU A 1 124 ? -21.188 -7.004 8.5 1 91 124 LEU A N 1
ATOM 944 C CA . LEU A 1 124 ? -22.516 -6.621 8.039 1 91 124 LEU A CA 1
ATOM 945 C C . LEU A 1 124 ? -22.562 -6.539 6.516 1 91 124 LEU A C 1
ATOM 947 O O . LEU A 1 124 ? -23.641 -6.633 5.914 1 91 124 LEU A O 1
ATOM 951 N N . GLY A 1 125 ? -21.422 -6.367 5.918 1 90.38 125 GLY A N 1
ATOM 952 C CA . GLY A 1 125 ? -21.359 -6.168 4.477 1 90.38 125 GLY A CA 1
ATOM 953 C C . GLY A 1 125 ? -22.016 -4.879 4.027 1 90.38 125 GLY A C 1
ATOM 954 O O . GLY A 1 125 ? -22.641 -4.832 2.965 1 90.38 125 GLY A O 1
ATOM 955 N N . GLU A 1 126 ? -21.969 -3.865 4.859 1 92.5 126 GLU A N 1
ATOM 956 C CA . GLU A 1 126 ? -22.625 -2.596 4.57 1 92.5 126 GLU A CA 1
ATOM 957 C C . GLU A 1 126 ? -21.641 -1.433 4.645 1 92.5 126 GLU A C 1
ATOM 959 O O . GLU A 1 126 ? -20.609 -1.524 5.316 1 92.5 126 GLU A O 1
ATOM 964 N N . MET A 1 127 ? -22.062 -0.461 3.941 1 93.69 127 MET A N 1
ATOM 965 C CA . MET A 1 127 ? -21.281 0.769 3.953 1 93.69 127 MET A CA 1
ATOM 966 C C . MET A 1 127 ? -21.406 1.49 5.289 1 93.69 127 MET A C 1
ATOM 968 O O . MET A 1 127 ? -22.531 1.698 5.777 1 93.69 127 MET A O 1
ATOM 972 N N . ALA A 1 128 ? -20.312 1.826 5.91 1 94.62 128 ALA A N 1
ATOM 973 C CA . ALA A 1 128 ? -20.312 2.574 7.164 1 94.62 128 ALA A CA 1
ATOM 974 C C . ALA A 1 128 ? -20.125 4.07 6.91 1 94.62 128 ALA A C 1
ATOM 976 O O . ALA A 1 128 ? -20.703 4.898 7.629 1 94.62 128 ALA A O 1
ATOM 977 N N . ARG A 1 129 ? -19.375 4.406 5.926 1 95.44 129 ARG A N 1
ATOM 978 C CA . ARG A 1 129 ? -19.094 5.805 5.605 1 95.44 129 ARG A CA 1
ATOM 979 C C . ARG A 1 129 ? -18.547 5.949 4.191 1 95.44 129 ARG A C 1
ATOM 981 O O . ARG A 1 129 ? -17.766 5.105 3.734 1 95.44 129 ARG A O 1
ATOM 988 N N . ILE A 1 130 ? -18.938 7.012 3.578 1 95 130 ILE A N 1
ATOM 989 C CA . ILE A 1 130 ? -18.312 7.402 2.318 1 95 130 ILE A CA 1
ATOM 990 C C . ILE A 1 130 ? -17.562 8.719 2.502 1 95 130 ILE A C 1
ATOM 992 O O . ILE A 1 130 ? -18.125 9.688 3.031 1 95 130 ILE A O 1
ATOM 996 N N . MET A 1 131 ? -16.359 8.758 2.168 1 94.44 131 MET A N 1
ATOM 997 C CA . MET A 1 131 ? -15.516 9.945 2.217 1 94.44 131 MET A CA 1
ATOM 998 C C . MET A 1 131 ? -15.32 10.531 0.821 1 94.44 131 MET A C 1
ATOM 1000 O O . MET A 1 131 ? -14.305 10.266 0.173 1 94.44 131 MET A O 1
ATOM 1004 N N . TYR A 1 132 ? -16.219 11.406 0.438 1 92.88 132 TYR A N 1
ATOM 1005 C CA . TYR A 1 132 ? -16.172 12.008 -0.889 1 92.88 132 TYR A CA 1
ATOM 1006 C C . TYR A 1 132 ? -14.977 12.953 -1.016 1 92.88 132 TYR A C 1
ATOM 1008 O O . TYR A 1 132 ? -14.633 13.664 -0.068 1 92.88 132 TYR A O 1
ATOM 1016 N N . GLY A 1 133 ? -14.406 12.961 -2.166 1 91.88 133 GLY A N 1
ATOM 1017 C CA . GLY A 1 133 ? -13.312 13.875 -2.449 1 91.88 133 GLY A CA 1
ATOM 1018 C C . GLY A 1 133 ? -11.984 13.414 -1.89 1 91.88 133 GLY A C 1
ATOM 1019 O O . GLY A 1 133 ? -11.031 14.195 -1.794 1 91.88 133 GLY A O 1
ATOM 1020 N N . HIS A 1 134 ? -11.938 12.211 -1.391 1 92.06 134 HIS A N 1
ATOM 1021 C CA . HIS A 1 134 ? -10.688 11.664 -0.872 1 92.06 134 HIS A CA 1
ATOM 1022 C C . HIS A 1 134 ? -10.141 10.57 -1.787 1 92.06 134 HIS A C 1
ATOM 1024 O O . HIS A 1 134 ? -10.914 9.797 -2.361 1 92.06 134 HIS A O 1
ATOM 1030 N N . LEU A 1 135 ? -8.82 10.508 -1.867 1 86.88 135 LEU A N 1
ATOM 1031 C CA . LEU A 1 135 ? -8.195 9.703 -2.908 1 86.88 135 LEU A CA 1
ATOM 1032 C C . LEU A 1 135 ? -7.512 8.477 -2.311 1 86.88 135 LEU A C 1
ATOM 1034 O O . LEU A 1 135 ? -7.5 7.41 -2.924 1 86.88 135 LEU A O 1
ATOM 1038 N N . LYS A 1 136 ? -6.867 8.602 -1.257 1 89.19 136 LYS A N 1
ATOM 1039 C CA . LYS A 1 136 ? -6.133 7.543 -0.567 1 89.19 136 LYS A CA 1
ATOM 1040 C C . LYS A 1 136 ? -6.41 7.57 0.933 1 89.19 136 LYS A C 1
ATOM 1042 O O . LYS A 1 136 ? -6.703 8.625 1.497 1 89.19 136 LYS A O 1
ATOM 1047 N N . ALA A 1 137 ? -6.371 6.395 1.507 1 93.75 137 ALA A N 1
ATOM 1048 C CA . ALA A 1 137 ? -6.586 6.297 2.947 1 93.75 137 ALA A CA 1
ATOM 1049 C C . ALA A 1 137 ? -5.879 5.07 3.525 1 93.75 137 ALA A C 1
ATOM 1051 O O . ALA A 1 137 ? -5.656 4.086 2.82 1 93.75 137 ALA A O 1
ATOM 1052 N N . THR A 1 138 ? -5.5 5.18 4.734 1 95.44 138 THR A N 1
ATOM 1053 C CA . THR A 1 138 ? -4.926 4.055 5.461 1 95.44 138 THR A CA 1
ATOM 1054 C C . THR A 1 138 ? -5.43 4.023 6.902 1 95.44 138 THR A C 1
ATOM 105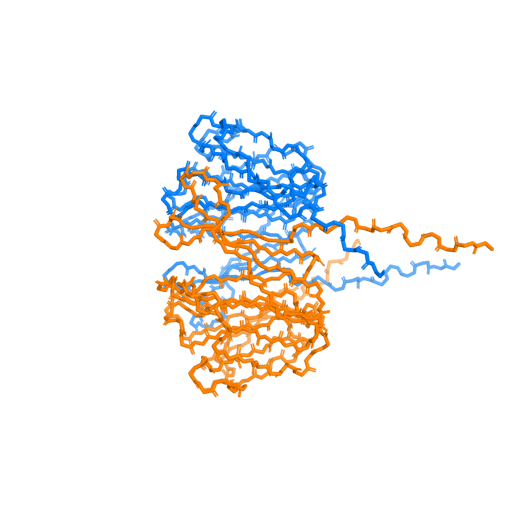6 O O . THR A 1 138 ? -5.77 5.066 7.469 1 95.44 138 THR A O 1
ATOM 1059 N N . PHE A 1 139 ? -5.469 2.838 7.453 1 96 139 PHE A N 1
ATOM 1060 C CA . PHE A 1 139 ? -5.867 2.674 8.844 1 96 139 PHE A CA 1
ATOM 1061 C C . PHE A 1 139 ? -4.711 3.008 9.781 1 96 139 PHE A C 1
ATOM 1063 O O . PHE A 1 139 ? -3.545 2.816 9.43 1 96 139 PHE A O 1
ATOM 1070 N N . SER A 1 140 ? -5.121 3.457 10.945 1 96.25 140 SER A N 1
ATOM 1071 C CA . SER A 1 140 ? -4.16 3.486 12.039 1 96.25 140 SER A CA 1
ATOM 1072 C C . SER A 1 140 ? -3.828 2.078 12.523 1 96.25 140 SER A C 1
ATOM 1074 O O . SER A 1 140 ? -4.586 1.138 12.273 1 96.25 140 SER A O 1
ATOM 1076 N N . PRO A 1 141 ? -2.713 1.956 13.164 1 93.5 141 PRO A N 1
ATOM 1077 C CA . PRO A 1 141 ? -2.275 0.616 13.562 1 93.5 141 PRO A CA 1
ATOM 1078 C C . PRO A 1 141 ? -3.262 -0.074 14.5 1 93.5 141 PRO A C 1
ATOM 1080 O O . PRO A 1 141 ? -3.35 -1.305 14.516 1 93.5 141 PRO A O 1
ATOM 1083 N N . ASP A 1 142 ? -3.979 0.657 15.297 1 95.31 142 ASP A N 1
ATOM 1084 C CA . ASP A 1 142 ? -4.934 0.051 16.219 1 95.31 142 ASP A CA 1
ATOM 1085 C C . ASP A 1 142 ? -6.297 -0.136 15.555 1 95.31 142 ASP A C 1
ATOM 1087 O O . ASP A 1 142 ? -7.23 -0.65 16.172 1 95.31 142 ASP A O 1
ATOM 1091 N N . GLY A 1 143 ? -6.406 0.296 14.352 1 96.06 143 GLY A N 1
ATOM 1092 C CA . GLY A 1 143 ? -7.613 0.072 13.578 1 96.06 143 GLY A CA 1
ATOM 1093 C C . GLY A 1 143 ? -8.75 0.997 13.969 1 96.06 143 GLY A C 1
ATOM 1094 O O . GLY A 1 143 ? -9.883 0.827 13.508 1 96.06 143 GLY A O 1
ATOM 1095 N N . ARG A 1 144 ? -8.484 2.012 14.812 1 96.56 144 ARG A N 1
ATOM 1096 C CA . ARG A 1 144 ? -9.562 2.844 15.344 1 96.56 144 ARG A CA 1
ATOM 1097 C C . ARG A 1 144 ? -9.75 4.102 14.5 1 96.56 144 ARG A C 1
ATOM 1099 O O . ARG A 1 144 ? -10.781 4.766 14.594 1 96.56 144 ARG A O 1
ATOM 1106 N N . SER A 1 145 ? -8.766 4.41 13.703 1 97.25 145 SER A N 1
ATOM 1107 C CA . SER A 1 145 ? -8.844 5.625 12.898 1 97.25 145 SER A CA 1
ATOM 1108 C C . SER A 1 145 ? -8.383 5.375 11.469 1 97.25 145 SER A C 1
ATOM 1110 O O . SER A 1 145 ? -7.742 4.355 11.188 1 97.25 145 SER A O 1
ATOM 1112 N N . ILE A 1 146 ? -8.781 6.285 10.594 1 97.25 146 ILE A N 1
ATOM 1113 C CA . ILE A 1 146 ? -8.344 6.344 9.203 1 97.25 146 ILE A CA 1
ATOM 1114 C C . ILE A 1 146 ? -7.789 7.734 8.898 1 97.25 146 ILE A C 1
ATOM 1116 O O . ILE A 1 146 ? -8.359 8.742 9.32 1 97.25 146 ILE A O 1
ATOM 1120 N N . VAL A 1 147 ? -6.66 7.812 8.273 1 96.56 147 VAL A N 1
ATOM 1121 C CA . VAL A 1 147 ? -6.238 9.078 7.676 1 96.56 147 VAL A CA 1
ATOM 1122 C C . VAL A 1 147 ? -6.473 9.039 6.168 1 96.56 147 VAL A C 1
ATOM 1124 O O . VAL A 1 147 ? -6.148 8.047 5.508 1 96.56 147 VAL A O 1
ATOM 1127 N N . SER A 1 148 ? -7.086 10.031 5.664 1 93.94 148 SER A N 1
ATOM 1128 C CA . SER A 1 148 ? -7.375 10.102 4.234 1 93.94 148 SER A CA 1
ATOM 1129 C C . SER A 1 148 ? -6.797 11.375 3.619 1 93.94 148 SER A C 1
ATOM 1131 O O . SER A 1 148 ? -6.617 12.375 4.312 1 93.94 148 SER A O 1
ATOM 1133 N N . VAL A 1 149 ? -6.473 11.242 2.391 1 91.62 149 VAL A N 1
ATOM 1134 C CA . VAL A 1 149 ? -5.938 12.352 1.613 1 91.62 149 VAL A CA 1
ATOM 1135 C C . VAL A 1 149 ? -7.043 12.961 0.751 1 91.62 149 VAL A C 1
ATOM 1137 O O . VAL A 1 149 ? -7.609 12.281 -0.109 1 91.62 149 VAL A O 1
ATOM 1140 N N . GLY A 1 150 ? -7.258 14.266 0.931 1 89.12 150 GLY A N 1
ATOM 1141 C CA . GLY A 1 150 ? -8.312 14.945 0.188 1 89.12 150 GLY A CA 1
ATOM 1142 C C . GLY A 1 150 ? -7.816 15.586 -1.094 1 89.12 150 GLY A C 1
ATOM 1143 O O . GLY A 1 150 ? -6.648 15.969 -1.19 1 89.12 150 GLY A O 1
ATOM 1144 N N . THR A 1 151 ? -8.719 15.789 -2.01 1 86.56 151 THR A N 1
ATOM 1145 C CA . THR A 1 151 ? -8.43 16.547 -3.227 1 86.56 151 THR A CA 1
ATOM 1146 C C . THR A 1 151 ? -8.281 18.031 -2.922 1 86.56 151 THR A C 1
ATOM 1148 O O . THR A 1 151 ? -7.777 18.781 -3.75 1 86.56 151 THR A O 1
ATOM 1151 N N . ASP A 1 152 ? -8.695 18.422 -1.796 1 83.69 152 ASP A N 1
ATOM 1152 C CA . ASP A 1 152 ? -8.609 19.812 -1.368 1 83.69 152 ASP A CA 1
ATOM 1153 C C . ASP A 1 152 ? -7.281 20.094 -0.663 1 83.69 152 ASP A C 1
ATOM 1155 O O . ASP A 1 152 ? -7.133 21.109 0.015 1 83.69 152 ASP A O 1
ATOM 1159 N N . ASN A 1 153 ? -6.348 19.188 -0.689 1 84.25 153 ASN A N 1
ATOM 1160 C CA . ASN A 1 153 ? -4.996 19.297 -0.151 1 84.25 153 ASN A CA 1
ATOM 1161 C C . ASN A 1 153 ? -4.992 19.219 1.373 1 84.25 153 ASN A C 1
ATOM 1163 O O . ASN A 1 153 ? -4.066 19.703 2.023 1 84.25 153 ASN A O 1
ATOM 1167 N N . THR A 1 154 ? -6 18.703 1.884 1 88.56 154 THR A N 1
ATOM 1168 C CA . THR A 1 154 ? -6.047 18.453 3.32 1 88.56 154 THR A CA 1
ATOM 1169 C C . THR A 1 154 ? -6.074 16.953 3.613 1 88.56 154 THR A C 1
ATOM 1171 O O . THR A 1 154 ? -6.375 16.156 2.729 1 88.56 154 THR A O 1
ATOM 1174 N N . LEU A 1 155 ? -5.668 16.688 4.859 1 94 155 LEU A N 1
ATOM 1175 C CA . LEU A 1 155 ? -5.879 15.352 5.402 1 94 155 LEU A CA 1
ATOM 1176 C C . LEU A 1 155 ? -7.035 15.344 6.398 1 94 155 LEU A C 1
ATOM 1178 O O . LEU A 1 155 ? -7.355 16.375 6.988 1 94 155 LEU A O 1
ATOM 1182 N N . ARG A 1 156 ? -7.625 14.273 6.492 1 96.06 156 ARG A N 1
ATOM 1183 C CA . ARG A 1 156 ? -8.656 14.086 7.508 1 96.06 156 ARG A CA 1
ATOM 1184 C C . ARG A 1 156 ? -8.414 12.805 8.297 1 96.06 156 ARG A C 1
ATOM 1186 O O . ARG A 1 156 ? -7.961 11.797 7.738 1 96.06 156 ARG A O 1
ATOM 1193 N N . ILE A 1 157 ? -8.695 12.891 9.555 1 97.25 157 ILE A N 1
ATOM 1194 C CA . ILE A 1 157 ? -8.727 11.703 10.398 1 97.25 157 ILE A CA 1
ATOM 1195 C C . ILE A 1 157 ? -10.172 11.336 10.719 1 97.25 157 ILE A C 1
ATOM 1197 O O . ILE A 1 157 ? -10.969 12.203 11.109 1 97.25 157 ILE A O 1
ATOM 1201 N N . TRP A 1 158 ? -10.5 10.102 10.562 1 97.38 158 TRP A N 1
ATOM 1202 C CA . TRP A 1 158 ? -11.852 9.594 10.781 1 97.38 158 TRP A CA 1
ATOM 1203 C C . TRP A 1 158 ? -11.859 8.539 11.883 1 97.38 158 TRP A C 1
ATOM 1205 O O . TRP A 1 158 ? -10.938 7.727 11.984 1 97.38 158 TRP A O 1
ATOM 1215 N N . ASP A 1 159 ? -12.938 8.57 12.648 1 97.31 159 ASP A N 1
ATOM 1216 C CA . ASP A 1 159 ? -13.188 7.469 13.57 1 97.31 159 ASP A CA 1
ATOM 1217 C C . ASP A 1 159 ? -13.82 6.281 12.852 1 97.31 159 ASP A C 1
ATOM 1219 O O . ASP A 1 159 ? -14.859 6.426 12.203 1 97.31 159 ASP A O 1
ATOM 1223 N N . VAL A 1 160 ? -13.289 5.133 13.016 1 96.75 160 VAL A N 1
ATOM 1224 C CA . VAL A 1 160 ? -13.719 3.969 12.25 1 96.75 160 VAL A CA 1
ATOM 1225 C C . VAL A 1 160 ? -15.086 3.494 12.742 1 96.75 160 VAL A C 1
ATOM 1227 O O . VAL A 1 160 ? -15.969 3.176 11.945 1 96.75 160 VAL A O 1
ATOM 1230 N N . THR A 1 161 ? -15.273 3.453 14.016 1 93.44 161 THR A N 1
ATOM 1231 C CA . THR A 1 161 ? -16.484 2.887 14.594 1 93.44 161 THR A CA 1
ATOM 1232 C C . THR A 1 161 ? -17.688 3.773 14.305 1 93.44 161 THR A C 1
ATOM 1234 O O . THR A 1 161 ? -18.734 3.287 13.859 1 93.44 161 THR A O 1
ATOM 1237 N N . SER A 1 162 ? -17.547 5.082 14.414 1 93.12 162 SER A N 1
ATOM 1238 C CA . SER A 1 162 ? -18.672 5.984 14.25 1 93.12 162 SER A CA 1
ATOM 1239 C C . SER A 1 162 ? -18.766 6.488 12.812 1 93.12 162 SER A C 1
ATOM 1241 O O . SER A 1 162 ? -19.812 6.98 12.383 1 93.12 162 SER A O 1
ATOM 1243 N N . GLY A 1 163 ? -17.656 6.453 12.125 1 92.31 163 GLY A N 1
ATOM 1244 C CA . GLY A 1 163 ? -17.609 6.996 10.781 1 92.31 163 GLY A CA 1
ATOM 1245 C C . GLY A 1 163 ? -17.469 8.508 10.75 1 92.31 163 GLY A C 1
ATOM 1246 O O . GLY A 1 163 ? -17.484 9.117 9.68 1 92.31 163 GLY A O 1
ATOM 1247 N N . LYS A 1 164 ? -17.25 9.094 11.859 1 94.88 164 LYS A N 1
ATOM 1248 C CA . LYS A 1 164 ? -17.219 10.555 11.922 1 94.88 164 LYS A CA 1
ATOM 1249 C C . LYS A 1 164 ? -15.805 11.086 11.727 1 94.88 164 LYS A C 1
ATOM 1251 O O . LYS A 1 164 ? -14.836 10.43 12.102 1 94.88 164 LYS A O 1
ATOM 1256 N N . GLU A 1 165 ? -15.805 12.258 11.156 1 95.69 165 GLU A N 1
ATOM 1257 C CA . GLU A 1 165 ? -14.523 12.953 11.039 1 95.69 165 GLU A CA 1
ATOM 1258 C C . GLU A 1 165 ? -14.07 13.5 12.391 1 95.69 165 GLU A C 1
ATOM 1260 O O . GLU A 1 165 ? -14.836 14.164 13.086 1 95.69 165 GLU A O 1
ATOM 1265 N N . LEU A 1 166 ? -12.828 13.258 12.773 1 95.31 166 LEU A N 1
ATOM 1266 C CA . LEU A 1 166 ? -12.273 13.688 14.055 1 95.31 166 LEU A CA 1
ATOM 1267 C C . LEU A 1 166 ? -11.461 14.969 13.891 1 95.31 166 LEU A C 1
ATOM 1269 O O . LEU A 1 166 ? -11.516 15.852 14.75 1 95.31 166 LEU A O 1
ATOM 1273 N N . ARG A 1 167 ? -10.695 15.047 12.836 1 94.31 167 ARG A N 1
ATOM 1274 C CA . ARG A 1 167 ? -9.766 16.156 12.633 1 94.31 167 ARG A CA 1
ATOM 1275 C C . ARG A 1 167 ? -9.562 16.438 11.148 1 94.31 167 ARG A C 1
ATOM 1277 O O . ARG A 1 167 ? -9.648 15.531 10.32 1 94.31 167 ARG A O 1
ATOM 1284 N N . THR A 1 168 ? -9.305 17.688 10.891 1 93.69 168 THR A N 1
ATOM 1285 C CA . THR A 1 168 ? -8.789 18.125 9.594 1 93.69 168 THR A CA 1
ATOM 1286 C C . THR A 1 168 ? -7.367 18.672 9.734 1 93.69 168 THR A C 1
ATOM 1288 O O . THR A 1 168 ? -7.105 19.516 10.586 1 93.69 168 THR A O 1
ATOM 1291 N N . LEU A 1 169 ? -6.445 18.094 9.055 1 92.56 169 LEU A N 1
ATOM 1292 C CA . LEU A 1 169 ? -5.051 18.516 9.047 1 92.56 169 LEU A CA 1
ATOM 1293 C C . LEU A 1 169 ? -4.777 19.438 7.855 1 92.56 169 LEU A C 1
ATOM 1295 O O . LEU A 1 169 ? -4.715 18.969 6.715 1 92.56 169 LEU A O 1
ATOM 1299 N N . GLU A 1 170 ? -4.566 20.672 8.133 1 87.88 170 GLU A N 1
ATOM 1300 C CA . GLU A 1 170 ? -4.367 21.688 7.109 1 87.88 170 GLU A CA 1
ATOM 1301 C C . GLU A 1 170 ? -2.92 22.172 7.094 1 87.88 170 GLU A C 1
ATOM 1303 O O . GLU A 1 170 ? -2.307 22.344 8.148 1 87.88 170 GLU A O 1
ATOM 1308 N N . GLY A 1 171 ? -2.32 22.344 5.953 1 74.94 171 GLY A N 1
ATOM 1309 C CA . GLY A 1 171 ? -0.964 22.875 5.914 1 74.94 171 GLY A CA 1
ATOM 1310 C C . GLY A 1 171 ? -0.284 22.672 4.574 1 74.94 171 GLY A C 1
ATOM 1311 O O . GLY A 1 171 ? 0.65 23.406 4.23 1 74.94 171 GLY A O 1
ATOM 1312 N N . HIS A 1 172 ? -0.592 21.656 3.801 1 68.06 172 HIS A N 1
ATOM 1313 C CA . HIS A 1 172 ? 0.016 21.469 2.488 1 68.06 172 HIS A CA 1
ATOM 1314 C C . HIS A 1 172 ? -0.406 22.578 1.532 1 68.06 172 HIS A C 1
ATOM 1316 O O . HIS A 1 172 ? -0.019 22.578 0.362 1 68.06 172 HIS A O 1
ATOM 1322 N N . SER A 1 173 ? -1.017 23.688 1.774 1 57.84 173 SER A N 1
ATOM 1323 C CA . SER A 1 173 ? -1.654 24.719 0.952 1 57.84 173 SER A CA 1
ATOM 1324 C C . SER A 1 173 ? -0.618 25.625 0.294 1 57.84 173 SER A C 1
ATOM 1326 O O . SER A 1 173 ? -0.961 26.469 -0.533 1 57.84 173 SER A O 1
ATOM 1328 N N . ASP A 1 174 ? 0.664 25.5 0.606 1 52.34 174 ASP A N 1
ATOM 1329 C CA . ASP A 1 174 ? 1.384 26.672 0.113 1 52.34 174 ASP A CA 1
ATOM 1330 C C . ASP A 1 174 ? 1.666 26.547 -1.383 1 52.34 174 ASP A C 1
ATOM 1332 O O . ASP A 1 174 ? 1.969 25.453 -1.878 1 52.34 174 ASP A O 1
ATOM 1336 N N . LEU A 1 175 ? 1.07 27.531 -2.197 1 42.88 175 LEU A N 1
ATOM 1337 C CA . LEU A 1 175 ? 1.214 27.797 -3.623 1 42.88 175 LEU A CA 1
ATOM 1338 C C . LEU A 1 175 ? 2.66 27.609 -4.07 1 42.88 175 LEU A C 1
ATOM 1340 O O . LEU A 1 175 ? 3.584 28.109 -3.422 1 42.88 175 LEU A O 1
ATOM 1344 N N . ILE A 1 176 ? 2.967 26.469 -4.57 1 40.94 176 ILE A N 1
ATOM 1345 C CA . ILE A 1 176 ? 4.281 26.375 -5.199 1 40.94 176 ILE A CA 1
ATOM 1346 C C . ILE A 1 176 ? 4.312 27.25 -6.453 1 40.94 176 ILE A C 1
ATOM 1348 O O . ILE A 1 176 ? 3.461 27.109 -7.336 1 40.94 176 ILE A O 1
ATOM 1352 N N . THR A 1 177 ? 4.629 28.5 -6.297 1 33.47 177 THR A N 1
ATOM 1353 C CA . THR A 1 177 ? 4.969 29.297 -7.461 1 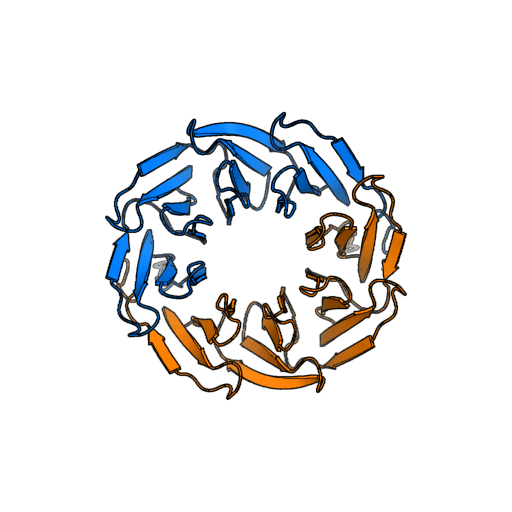33.47 177 THR A CA 1
ATOM 1354 C C . THR A 1 177 ? 6.117 28.672 -8.242 1 33.47 177 THR A C 1
ATOM 1356 O O . THR A 1 177 ? 7.141 28.297 -7.66 1 33.47 177 THR A O 1
ATOM 1359 N N . ASP A 1 178 ? 5.801 28.047 -9.352 1 31.86 178 ASP A N 1
ATOM 1360 C CA . ASP A 1 178 ? 6.895 27.828 -10.297 1 31.86 178 ASP A CA 1
ATOM 1361 C C . ASP A 1 178 ? 7.781 29.062 -10.406 1 31.86 178 ASP A C 1
ATOM 1363 O O . ASP A 1 178 ? 7.289 30.203 -10.359 1 31.86 178 ASP A O 1
ATOM 1367 N N . VAL B 1 1 ? -0.721 32.531 -27.375 1 23.48 1 VAL B N 1
ATOM 1368 C CA . VAL B 1 1 ? -1.652 31.766 -26.547 1 23.48 1 VAL B CA 1
ATOM 1369 C C . VAL B 1 1 ? -0.929 31.234 -25.312 1 23.48 1 VAL B C 1
ATOM 1371 O O . VAL B 1 1 ? 0.074 30.531 -25.438 1 23.48 1 VAL B O 1
ATOM 1374 N N . ILE B 1 2 ? -0.916 31.922 -24.156 1 21.86 2 ILE B N 1
ATOM 1375 C CA . ILE B 1 2 ? -0.18 31.688 -22.922 1 21.86 2 ILE B CA 1
ATOM 1376 C C . ILE B 1 2 ? -0.602 30.344 -22.312 1 21.86 2 ILE B C 1
ATOM 1378 O O . ILE B 1 2 ? -1.789 30.109 -22.078 1 21.86 2 ILE B O 1
ATOM 1382 N N . HIS B 1 3 ? 0.07 29.375 -22.656 1 25.39 3 HIS B N 1
ATOM 1383 C CA . HIS B 1 3 ? -0.221 28.078 -22.031 1 25.39 3 HIS B CA 1
ATOM 1384 C C . HIS B 1 3 ? -0.301 28.203 -20.516 1 25.39 3 HIS B C 1
ATOM 1386 O O . HIS B 1 3 ? 0.688 28.547 -19.859 1 25.39 3 HIS B O 1
ATOM 1392 N N . VAL B 1 4 ? -1.328 28.734 -20.016 1 25.38 4 VAL B N 1
ATOM 1393 C CA . VAL B 1 4 ? -1.592 28.812 -18.578 1 25.38 4 VAL B CA 1
ATOM 1394 C C . VAL B 1 4 ? -1.366 27.453 -17.938 1 25.38 4 VAL B C 1
ATOM 1396 O O . VAL B 1 4 ? -2.02 26.469 -18.297 1 25.38 4 VAL B O 1
ATOM 1399 N N . LEU B 1 5 ? -0.167 27.094 -17.594 1 30.3 5 LEU B N 1
ATOM 1400 C CA . LEU B 1 5 ? 0.149 26.016 -16.656 1 30.3 5 LEU B CA 1
ATOM 1401 C C . LEU B 1 5 ? -0.799 26.047 -15.461 1 30.3 5 LEU B C 1
ATOM 1403 O O . LEU B 1 5 ? -0.763 26.969 -14.656 1 30.3 5 LEU B O 1
ATOM 1407 N N . THR B 1 6 ? -2.004 25.828 -15.695 1 31.67 6 THR B N 1
ATOM 1408 C CA . THR B 1 6 ? -2.871 25.766 -14.523 1 31.67 6 THR B CA 1
ATOM 1409 C C . THR B 1 6 ? -2.145 25.125 -13.344 1 31.67 6 THR B C 1
ATOM 1411 O O . THR B 1 6 ? -1.542 24.062 -13.484 1 31.67 6 THR B O 1
ATOM 1414 N N . GLY B 1 7 ? -1.53 25.922 -12.57 1 31.92 7 GLY B N 1
ATOM 1415 C CA . GLY B 1 7 ? -0.9 25.547 -11.32 1 31.92 7 GLY B CA 1
ATOM 1416 C C . GLY B 1 7 ? -1.569 24.359 -10.641 1 31.92 7 GLY B C 1
ATOM 1417 O O . GLY B 1 7 ? -2.785 24.359 -10.438 1 31.92 7 GLY B O 1
ATOM 1418 N N . HIS B 1 8 ? -1.37 23.219 -11.141 1 37.25 8 HIS B N 1
ATOM 1419 C CA . HIS B 1 8 ? -1.88 22.062 -10.406 1 37.25 8 HIS B CA 1
ATOM 1420 C C . HIS B 1 8 ? -1.632 22.203 -8.906 1 37.25 8 HIS B C 1
ATOM 1422 O O . HIS B 1 8 ? -0.572 22.672 -8.492 1 37.25 8 HIS B O 1
ATOM 1428 N N . LEU B 1 9 ? -2.553 22.578 -8.156 1 42.19 9 LEU B N 1
ATOM 1429 C CA . LEU B 1 9 ? -2.496 22.609 -6.699 1 42.19 9 LEU B CA 1
ATOM 1430 C C . LEU B 1 9 ? -1.691 21.438 -6.156 1 42.19 9 LEU B C 1
ATOM 1432 O O . LEU B 1 9 ? -1.665 20.359 -6.77 1 42.19 9 LEU B O 1
ATOM 1436 N N . ALA B 1 10 ? -0.77 21.594 -5.238 1 48.12 10 ALA B N 1
ATOM 1437 C CA . ALA B 1 10 ? 0.122 20.672 -4.543 1 48.12 10 ALA B CA 1
ATOM 1438 C C . ALA B 1 10 ? -0.664 19.531 -3.895 1 48.12 10 ALA B C 1
ATOM 1440 O O . ALA B 1 10 ? -0.989 19.594 -2.707 1 48.12 10 ALA B O 1
ATOM 1441 N N . SER B 1 11 ? -1.169 18.734 -4.668 1 60.69 11 SER B N 1
ATOM 1442 C CA . SER B 1 11 ? -2.002 17.641 -4.176 1 60.69 11 SER B CA 1
ATOM 1443 C C . SER B 1 11 ? -1.195 16.672 -3.314 1 60.69 11 SER B C 1
ATOM 1445 O O . SER B 1 11 ? -0.042 16.375 -3.629 1 60.69 11 SER B O 1
ATOM 1447 N N . VAL B 1 12 ? -1.636 16.375 -2.09 1 69.5 12 VAL B N 1
ATOM 1448 C CA . VAL B 1 12 ? -1.093 15.328 -1.235 1 69.5 12 VAL B CA 1
ATOM 1449 C C . VAL B 1 12 ? -1.162 13.984 -1.959 1 69.5 12 VAL B C 1
ATOM 1451 O O . VAL B 1 12 ? -2.176 13.664 -2.584 1 69.5 12 VAL B O 1
ATOM 1454 N N . ARG B 1 13 ? -0.081 13.203 -1.87 1 74.88 13 ARG B N 1
ATOM 1455 C CA . ARG B 1 13 ? 0.028 11.992 -2.676 1 74.88 13 ARG B CA 1
ATOM 1456 C C . ARG B 1 13 ? -0.058 10.742 -1.802 1 74.88 13 ARG B C 1
ATOM 1458 O O . ARG B 1 13 ? -0.354 9.648 -2.295 1 74.88 13 ARG B O 1
ATOM 1465 N N . GLY B 1 14 ? 0.218 10.898 -0.531 1 86.94 14 GLY B N 1
ATOM 1466 C CA . GLY B 1 14 ? 0.162 9.781 0.391 1 86.94 14 GLY B CA 1
ATOM 1467 C C . GLY B 1 14 ? 0.219 10.195 1.848 1 86.94 14 GLY B C 1
ATOM 1468 O O . GLY B 1 14 ? 0.678 11.297 2.164 1 86.94 14 GLY B O 1
ATOM 1469 N N . ALA B 1 15 ? -0.36 9.391 2.689 1 93.69 15 ALA B N 1
ATOM 1470 C CA . ALA B 1 15 ? -0.325 9.586 4.137 1 93.69 15 ALA B CA 1
ATOM 1471 C C . ALA B 1 15 ? -0.425 8.25 4.875 1 93.69 15 ALA B C 1
ATOM 1473 O O . ALA B 1 15 ? -1.108 7.332 4.418 1 93.69 15 ALA B O 1
ATOM 1474 N N . GLN B 1 16 ? 0.24 8.211 5.961 1 94.75 16 GLN B N 1
ATOM 1475 C CA . GLN B 1 16 ? 0.133 7.012 6.785 1 94.75 16 GLN B CA 1
ATOM 1476 C C . GLN B 1 16 ? 0.471 7.316 8.242 1 94.75 16 GLN B C 1
ATOM 1478 O O . GLN B 1 16 ? 1.152 8.297 8.539 1 94.75 16 GLN B O 1
ATOM 1483 N N . PHE B 1 17 ? 0.008 6.457 9.148 1 95.62 17 PHE B N 1
ATOM 1484 C CA . PHE B 1 17 ? 0.333 6.547 10.57 1 95.62 17 PHE B CA 1
ATOM 1485 C C . PHE B 1 17 ? 1.692 5.918 10.852 1 95.62 17 PHE B C 1
ATOM 1487 O O . PHE B 1 17 ? 2.117 5 10.148 1 95.62 17 PHE B O 1
ATOM 1494 N N . SER B 1 18 ? 2.242 6.473 11.875 1 96 18 SER B N 1
ATOM 1495 C CA . SER B 1 18 ? 3.371 5.75 12.461 1 96 18 SER B CA 1
ATOM 1496 C C . SER B 1 18 ? 2.912 4.473 13.148 1 96 18 SER B C 1
ATOM 1498 O O . SER B 1 18 ? 1.72 4.293 13.406 1 96 18 SER B O 1
ATOM 1500 N N . SER B 1 19 ? 3.844 3.588 13.445 1 93.5 19 SER B N 1
ATOM 1501 C CA . SER B 1 19 ? 3.516 2.273 13.984 1 93.5 19 SER B CA 1
ATOM 1502 C C . SER B 1 19 ? 2.855 2.391 15.359 1 93.5 19 SER B C 1
ATOM 1504 O O . SER B 1 19 ? 2.057 1.533 15.742 1 93.5 19 SER B O 1
ATOM 1506 N N . ASP B 1 20 ? 3.191 3.387 16.109 1 94.81 20 ASP B N 1
ATOM 1507 C CA . ASP B 1 20 ? 2.592 3.561 17.438 1 94.81 20 ASP B CA 1
ATOM 1508 C C . ASP B 1 20 ? 1.339 4.43 17.359 1 94.81 20 ASP B C 1
ATOM 1510 O O . ASP B 1 20 ? 0.699 4.695 18.375 1 94.81 20 ASP B O 1
ATOM 1514 N N . GLY B 1 21 ? 1.032 4.949 16.172 1 95.94 21 GLY B N 1
ATOM 1515 C CA . GLY B 1 21 ? -0.216 5.652 15.93 1 95.94 21 GLY B CA 1
ATOM 1516 C C . GLY B 1 21 ? -0.174 7.105 16.359 1 95.94 21 GLY B C 1
ATOM 1517 O O . GLY B 1 21 ? -1.186 7.809 16.297 1 95.94 21 GLY B O 1
ATOM 1518 N N . LYS B 1 22 ? 0.984 7.602 16.719 1 96.25 22 LYS B N 1
ATOM 1519 C CA . LYS B 1 22 ? 1.067 8.93 17.328 1 96.25 22 LYS B CA 1
ATOM 1520 C C . LYS B 1 22 ? 1.354 9.992 16.281 1 96.25 22 LYS B C 1
ATOM 1522 O O . LYS B 1 22 ? 1.109 11.18 16.5 1 96.25 22 LYS B O 1
ATOM 1527 N N . MET B 1 23 ? 1.938 9.57 15.203 1 97.19 23 MET B N 1
ATOM 1528 C CA . MET B 1 23 ? 2.283 10.508 14.141 1 97.19 23 MET B CA 1
ATOM 1529 C C . MET B 1 23 ? 1.653 10.086 12.82 1 97.19 23 MET B C 1
ATOM 1531 O O . MET B 1 23 ? 1.298 8.922 12.641 1 97.19 23 MET B O 1
ATOM 1535 N N . ILE B 1 24 ? 1.456 11.062 11.984 1 96.69 24 ILE B N 1
ATOM 1536 C CA . ILE B 1 24 ? 1.083 10.875 10.586 1 96.69 24 ILE B CA 1
ATOM 1537 C C . ILE B 1 24 ? 2.117 11.539 9.688 1 96.69 24 ILE B C 1
ATOM 1539 O O . ILE B 1 24 ? 2.59 12.641 9.977 1 96.69 24 ILE B O 1
ATOM 1543 N N . VAL B 1 25 ? 2.539 10.867 8.664 1 96.81 25 VAL B N 1
ATOM 1544 C CA . VAL B 1 25 ? 3.396 11.484 7.656 1 96.81 25 VAL B CA 1
ATOM 1545 C C . VAL B 1 25 ? 2.619 11.664 6.355 1 96.81 25 VAL B C 1
ATOM 1547 O O . VAL B 1 25 ? 1.804 10.812 5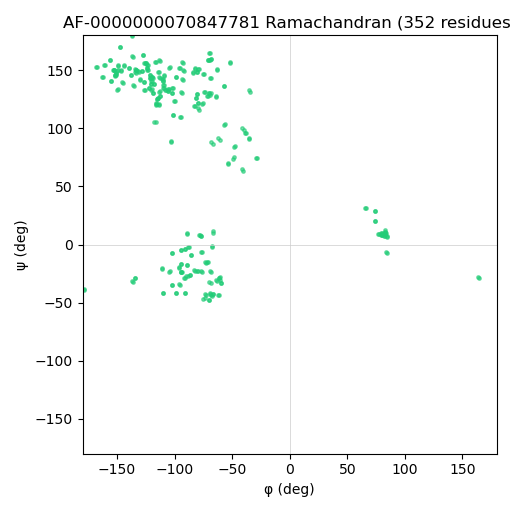.988 1 96.81 25 VAL B O 1
ATOM 1550 N N . SER B 1 26 ? 2.836 12.742 5.719 1 95.12 26 SER B N 1
ATOM 1551 C CA . SER B 1 26 ? 2.242 12.992 4.406 1 95.12 26 SER B CA 1
ATOM 1552 C C . SER B 1 26 ? 3.275 13.539 3.428 1 95.12 26 SER B C 1
ATOM 1554 O O . SER B 1 26 ? 4.297 14.094 3.838 1 95.12 26 SER B O 1
ATOM 1556 N N . CYS B 1 27 ? 3.053 13.242 2.195 1 93.44 27 CYS B N 1
ATOM 1557 C CA . CYS B 1 27 ? 3.885 13.766 1.122 1 93.44 27 CYS B CA 1
ATOM 1558 C C . CYS B 1 27 ? 3.033 14.461 0.063 1 93.44 27 CYS B C 1
ATOM 1560 O O . CYS B 1 27 ? 1.848 14.156 -0.081 1 93.44 27 CYS B O 1
ATOM 1562 N N . SER B 1 28 ? 3.662 15.328 -0.633 1 88.75 28 SER B N 1
ATOM 1563 C CA . SER B 1 28 ? 2.879 16.203 -1.495 1 88.75 28 SER B CA 1
ATOM 1564 C C . SER B 1 28 ? 3.648 16.578 -2.76 1 88.75 28 SER B C 1
ATOM 1566 O O . SER B 1 28 ? 4.844 16.297 -2.869 1 88.75 28 SER B O 1
ATOM 1568 N N . TRP B 1 29 ? 2.938 17.172 -3.65 1 88.62 29 TRP B N 1
ATOM 1569 C CA . TRP B 1 29 ? 3.518 17.703 -4.879 1 88.62 29 TRP B CA 1
ATOM 1570 C C . TRP B 1 29 ? 4.344 18.953 -4.598 1 88.62 29 TRP B C 1
ATOM 1572 O O . TRP B 1 29 ? 5.129 19.391 -5.441 1 88.62 29 TRP B O 1
ATOM 1582 N N . ASP B 1 30 ? 4.211 19.609 -3.436 1 85.75 30 ASP B N 1
ATOM 1583 C CA . ASP B 1 30 ? 4.934 20.828 -3.115 1 85.75 30 ASP B CA 1
ATOM 1584 C C . ASP B 1 30 ? 6.371 20.531 -2.703 1 85.75 30 ASP B C 1
ATOM 1586 O O . ASP B 1 30 ? 7.07 21.391 -2.172 1 85.75 30 ASP B O 1
ATOM 1590 N N . LYS B 1 31 ? 6.793 19.344 -2.842 1 91.5 31 LYS B N 1
ATOM 1591 C CA . LYS B 1 31 ? 8.156 18.859 -2.65 1 91.5 31 LYS B CA 1
ATOM 1592 C C . LYS B 1 31 ? 8.461 18.641 -1.169 1 91.5 31 LYS B C 1
ATOM 1594 O O . LYS B 1 31 ? 9.609 18.391 -0.797 1 91.5 31 LYS B O 1
ATOM 1599 N N . THR B 1 32 ? 7.406 18.734 -0.351 1 92.44 32 THR B N 1
ATOM 1600 C CA . THR B 1 32 ? 7.684 18.609 1.076 1 92.44 32 THR B CA 1
ATOM 1601 C C . THR B 1 32 ? 6.992 17.375 1.653 1 92.44 32 THR B C 1
ATOM 1603 O O . THR B 1 32 ? 6.039 16.859 1.066 1 92.44 32 THR B O 1
ATOM 1606 N N . ILE B 1 33 ? 7.586 16.984 2.725 1 95.69 33 ILE B N 1
ATOM 1607 C CA . ILE B 1 33 ? 6.996 15.992 3.613 1 95.69 33 ILE B CA 1
ATOM 1608 C C . ILE B 1 33 ? 6.582 16.656 4.926 1 95.69 33 ILE B C 1
ATOM 1610 O O . ILE B 1 33 ? 7.297 17.516 5.445 1 95.69 33 ILE B O 1
ATOM 1614 N N . ARG B 1 34 ? 5.5 16.234 5.434 1 95.94 34 ARG B N 1
ATOM 1615 C CA . ARG B 1 34 ? 5.07 16.797 6.703 1 95.94 34 ARG B CA 1
ATOM 1616 C C . ARG B 1 34 ? 4.797 15.711 7.734 1 95.94 34 ARG B C 1
ATOM 1618 O O . ARG B 1 34 ? 4.234 14.664 7.402 1 95.94 34 ARG B O 1
ATOM 1625 N N . LEU B 1 35 ? 5.203 16.031 8.891 1 96.88 35 LEU B N 1
ATOM 1626 C CA . LEU B 1 35 ? 4.875 15.211 10.055 1 96.88 35 LEU B CA 1
ATOM 1627 C C . LEU B 1 35 ? 3.805 15.883 10.906 1 96.88 35 LEU B C 1
ATOM 1629 O O . LEU B 1 35 ? 3.904 17.078 11.203 1 96.88 35 LEU B O 1
ATOM 1633 N N . TRP B 1 36 ? 2.85 15.133 11.289 1 96.56 36 TRP B N 1
ATOM 1634 C CA . TRP B 1 36 ? 1.726 15.625 12.078 1 96.56 36 TRP B CA 1
ATOM 1635 C C . TRP B 1 36 ? 1.614 14.875 13.398 1 96.56 36 TRP B C 1
ATOM 1637 O O . TRP B 1 36 ? 1.869 13.672 13.461 1 96.56 36 TRP B O 1
ATOM 1647 N N . ASN B 1 37 ? 1.198 15.578 14.414 1 96.38 37 ASN B N 1
ATOM 1648 C CA . ASN B 1 37 ? 0.696 14.914 15.617 1 96.38 37 ASN B CA 1
ATOM 1649 C C . ASN B 1 37 ? -0.708 14.359 15.398 1 96.38 37 ASN B C 1
ATOM 1651 O O . ASN B 1 37 ? -1.64 15.102 15.102 1 96.38 37 ASN B O 1
ATOM 1655 N N . ALA B 1 38 ? -0.902 13.125 15.562 1 95.38 38 ALA B N 1
ATOM 1656 C CA . ALA B 1 38 ? -2.164 12.469 15.219 1 95.38 38 ALA B CA 1
ATOM 1657 C C . ALA B 1 38 ? -3.277 12.891 16.172 1 95.38 38 ALA B C 1
ATOM 1659 O O . ALA B 1 38 ? -4.449 12.922 15.797 1 95.38 38 ALA B O 1
ATOM 1660 N N . ASP B 1 39 ? -2.932 13.141 17.344 1 94.25 39 ASP B N 1
ATOM 1661 C CA . ASP B 1 39 ? -3.934 13.484 18.344 1 94.25 39 ASP B CA 1
ATOM 1662 C C . ASP B 1 39 ? -4.434 14.914 18.141 1 94.25 39 ASP B C 1
ATOM 1664 O O . ASP B 1 39 ? -5.641 15.164 18.156 1 94.25 39 ASP B O 1
ATOM 1668 N N . SER B 1 40 ? -3.518 15.852 17.953 1 93.62 40 SER B N 1
ATOM 1669 C CA . SER B 1 40 ? -3.898 17.25 17.859 1 93.62 40 SER B CA 1
ATOM 1670 C C . SER B 1 40 ? -4.234 17.641 16.422 1 93.62 40 SER B C 1
ATOM 1672 O O . SER B 1 40 ? -4.934 18.625 16.188 1 93.62 40 SER B O 1
ATOM 1674 N N . GLY B 1 41 ? -3.646 16.953 15.523 1 92.62 41 GLY B N 1
ATOM 1675 C CA . GLY B 1 41 ? -3.822 17.281 14.117 1 92.62 41 GLY B CA 1
ATOM 1676 C C . GLY B 1 41 ? -2.902 18.406 13.656 1 92.62 41 GLY B C 1
ATOM 1677 O O . GLY B 1 41 ? -3.051 18.906 12.539 1 92.62 41 GLY B O 1
ATOM 1678 N N . GLN B 1 42 ? -1.941 18.75 14.461 1 93.44 42 GLN B N 1
ATOM 1679 C CA . GLN B 1 42 ? -1.031 19.844 14.109 1 93.44 42 GLN B CA 1
ATOM 1680 C C . GLN B 1 42 ? 0.218 19.312 13.414 1 93.44 42 GLN B C 1
ATOM 1682 O O . GLN B 1 42 ? 0.738 18.266 13.781 1 93.44 42 GLN B O 1
ATOM 1687 N N . ALA B 1 43 ? 0.63 20.094 12.469 1 93 43 ALA B N 1
ATOM 1688 C CA . ALA B 1 43 ? 1.909 19.766 11.844 1 93 43 ALA B CA 1
ATOM 1689 C C . ALA B 1 43 ? 3.07 20.016 12.797 1 93 43 ALA B C 1
ATOM 1691 O O . ALA B 1 43 ? 3.189 21.109 13.367 1 93 43 ALA B O 1
ATOM 1692 N N . VAL B 1 44 ? 3.918 19.078 12.945 1 94.56 44 VAL B N 1
ATOM 1693 C CA . VAL B 1 44 ? 5.016 19.188 13.898 1 94.56 44 VAL B CA 1
ATOM 1694 C C . VAL B 1 44 ? 6.309 19.531 13.164 1 94.56 44 VAL B C 1
ATOM 1696 O O . VAL B 1 44 ? 7.168 20.234 13.695 1 94.56 44 VAL B O 1
ATOM 1699 N N . LYS B 1 45 ? 6.48 19.016 11.938 1 95.25 45 LYS B N 1
ATOM 1700 C CA . LYS B 1 45 ? 7.68 19.281 11.141 1 95.25 45 LYS B CA 1
ATOM 1701 C C . LYS B 1 45 ? 7.352 19.328 9.656 1 95.25 45 LYS B C 1
ATOM 1703 O O . LYS B 1 45 ? 6.414 18.672 9.195 1 95.25 45 LYS B O 1
ATOM 1708 N N . VAL B 1 46 ? 8.086 20.094 8.969 1 94.81 46 VAL B N 1
ATOM 1709 C CA . VAL B 1 46 ? 8.125 20.109 7.512 1 94.81 46 VAL B CA 1
ATOM 1710 C C . VAL B 1 46 ? 9.508 19.688 7.023 1 94.81 46 VAL B C 1
ATOM 1712 O O . VAL B 1 46 ? 10.516 20.297 7.379 1 94.81 46 VAL B O 1
ATOM 1715 N N . LEU B 1 47 ? 9.594 18.672 6.297 1 95.88 47 LEU B N 1
ATOM 1716 C CA . LEU B 1 47 ? 10.852 18.141 5.785 1 95.88 47 LEU B CA 1
ATOM 1717 C C . LEU B 1 47 ? 11.062 18.547 4.328 1 95.88 47 LEU B C 1
ATOM 1719 O O . LEU B 1 47 ? 10.359 18.047 3.438 1 95.88 47 LEU B O 1
ATOM 1723 N N . ALA B 1 48 ? 12.031 19.375 4.195 1 94.5 48 ALA B N 1
ATOM 1724 C CA . ALA B 1 48 ? 12.359 19.906 2.869 1 94.5 48 ALA B CA 1
ATOM 1725 C C . ALA B 1 48 ? 13.719 19.406 2.406 1 94.5 48 ALA B C 1
ATOM 1727 O O . ALA B 1 48 ? 14.68 19.391 3.18 1 94.5 48 ALA B O 1
ATOM 1728 N N . GLY B 1 49 ? 13.773 18.938 1.211 1 94 49 GLY B N 1
ATOM 1729 C CA . GLY B 1 49 ? 15.031 18.453 0.652 1 94 49 GLY B CA 1
ATOM 1730 C C . GLY B 1 49 ? 14.898 17.969 -0.775 1 94 49 GLY B C 1
ATOM 1731 O O . GLY B 1 49 ? 15.773 18.203 -1.604 1 94 49 GLY B O 1
ATOM 1732 N N . HIS B 1 50 ? 13.828 17.328 -1.055 1 94.81 50 HIS B N 1
ATOM 1733 C CA . HIS B 1 50 ? 13.578 16.875 -2.42 1 94.81 50 HIS B CA 1
ATOM 1734 C C . HIS B 1 50 ? 13.445 18.062 -3.371 1 94.81 50 HIS B C 1
ATOM 1736 O O . HIS B 1 50 ? 12.938 19.125 -2.986 1 94.81 50 HIS B O 1
ATOM 1742 N N . MET B 1 51 ? 13.797 17.859 -4.609 1 94.56 51 MET B N 1
ATOM 1743 C CA . MET B 1 51 ? 13.789 18.938 -5.594 1 94.56 51 MET B CA 1
ATOM 1744 C C . MET B 1 51 ? 12.57 18.844 -6.504 1 94.56 51 MET B C 1
ATOM 1746 O O . MET B 1 51 ? 12.336 19.719 -7.332 1 94.56 51 MET B O 1
ATOM 1750 N N . ARG B 1 52 ? 11.836 17.844 -6.41 1 92.88 52 ARG B N 1
ATOM 1751 C CA . ARG B 1 52 ? 10.586 17.609 -7.125 1 92.88 52 ARG B CA 1
ATOM 1752 C C . ARG B 1 52 ? 9.523 17.031 -6.203 1 92.88 52 ARG B C 1
ATOM 1754 O O . ARG B 1 52 ? 9.734 16.938 -4.992 1 92.88 52 ARG B O 1
ATOM 1761 N N . SER B 1 53 ? 8.336 16.797 -6.836 1 90.31 53 SER B N 1
ATOM 1762 C CA . SER B 1 53 ? 7.223 16.266 -6.059 1 90.31 53 SER B CA 1
ATOM 1763 C C . SER B 1 53 ? 7.629 15.016 -5.289 1 90.31 53 SER B C 1
ATOM 1765 O O . SER B 1 53 ? 8.586 14.336 -5.668 1 90.31 53 SER B O 1
ATOM 1767 N N . VAL B 1 54 ? 6.93 14.75 -4.25 1 92.56 54 VAL B N 1
ATOM 1768 C CA . VAL B 1 54 ? 7.172 13.555 -3.443 1 92.56 54 VAL B CA 1
ATOM 1769 C C . VAL B 1 54 ? 5.953 12.641 -3.496 1 92.56 54 VAL B C 1
ATOM 1771 O O . VAL B 1 54 ? 4.98 12.844 -2.762 1 92.56 54 VAL B O 1
ATOM 1774 N N . PRO B 1 55 ? 6.035 11.562 -4.223 1 89.38 55 PRO B N 1
ATOM 1775 C CA . PRO B 1 55 ? 4.867 10.695 -4.402 1 89.38 55 PRO B CA 1
ATOM 1776 C C . PRO B 1 55 ? 4.762 9.617 -3.326 1 89.38 55 PRO B C 1
ATOM 1778 O O . PRO B 1 55 ? 3.707 8.992 -3.174 1 89.38 55 PRO B O 1
ATOM 1781 N N . ALA B 1 56 ? 5.805 9.359 -2.645 1 92.12 56 ALA B N 1
ATOM 1782 C CA . ALA B 1 56 ? 5.805 8.211 -1.74 1 92.12 56 ALA B CA 1
ATOM 1783 C C . ALA B 1 56 ? 6.637 8.5 -0.492 1 92.12 56 ALA B C 1
ATOM 1785 O O . ALA B 1 56 ? 7.707 9.102 -0.578 1 92.12 56 ALA B O 1
ATOM 1786 N N . VAL B 1 57 ? 6.09 8.039 0.619 1 95.44 57 VAL B N 1
ATOM 1787 C CA . VAL B 1 57 ? 6.762 8.133 1.911 1 95.44 57 VAL B CA 1
ATOM 1788 C C . VAL B 1 57 ? 6.328 6.969 2.805 1 95.44 57 VAL B C 1
ATOM 1790 O O . VAL B 1 57 ? 5.211 6.469 2.682 1 95.44 57 VAL B O 1
ATOM 1793 N N . GLN B 1 58 ? 7.215 6.562 3.588 1 96.12 58 GLN B N 1
ATOM 1794 C CA . GLN B 1 58 ? 6.875 5.508 4.539 1 96.12 58 GLN B CA 1
ATOM 1795 C C . GLN B 1 58 ? 7.73 5.605 5.797 1 96.12 58 GLN B C 1
ATOM 1797 O O . GLN B 1 58 ? 8.93 5.891 5.719 1 96.12 58 GLN B O 1
ATOM 1802 N N . PHE B 1 59 ? 7.141 5.273 6.941 1 96.25 59 PHE B N 1
ATOM 1803 C CA . PHE B 1 59 ? 7.898 5.105 8.18 1 96.25 59 PHE B CA 1
ATOM 1804 C C . PHE B 1 59 ? 8.688 3.801 8.156 1 96.25 59 PHE B C 1
ATOM 1806 O O . PHE B 1 59 ? 8.211 2.793 7.633 1 96.25 59 PHE B O 1
ATOM 1813 N N . SER B 1 60 ? 9.805 3.971 8.812 1 96.31 60 SER B N 1
ATOM 1814 C CA . SER B 1 60 ? 10.438 2.717 9.203 1 96.31 60 SER B CA 1
ATOM 1815 C C . SER B 1 60 ? 9.633 2.002 10.281 1 96.31 60 SER B C 1
ATOM 1817 O O . SER B 1 60 ? 8.812 2.619 10.961 1 96.31 60 SER B O 1
ATOM 1819 N N . PRO B 1 61 ? 9.852 0.708 10.406 1 93.38 61 PRO B N 1
ATOM 1820 C CA . PRO B 1 61 ? 9.055 -0.053 11.375 1 93.38 61 PRO B CA 1
ATOM 1821 C C . PRO B 1 61 ? 9.227 0.451 12.805 1 93.38 61 PRO B C 1
ATOM 1823 O O . PRO B 1 61 ? 8.273 0.406 13.594 1 93.38 61 PRO B O 1
ATOM 1826 N N . ASP B 1 62 ? 10.336 0.931 13.188 1 94.06 62 ASP B N 1
ATOM 1827 C CA . ASP B 1 62 ? 10.562 1.4 14.555 1 94.06 62 ASP B CA 1
ATOM 1828 C C . ASP B 1 62 ? 10.109 2.85 14.719 1 94.06 62 ASP B C 1
ATOM 1830 O O . ASP B 1 62 ? 10.156 3.398 15.82 1 94.06 62 ASP B O 1
ATOM 1834 N N . GLY B 1 63 ? 9.781 3.486 13.625 1 95.44 63 GLY B N 1
ATOM 1835 C CA . GLY B 1 63 ? 9.188 4.812 13.672 1 95.44 63 GLY B CA 1
ATOM 1836 C C . GLY B 1 63 ? 10.211 5.922 13.773 1 95.44 63 GLY B C 1
ATOM 1837 O O . GLY B 1 63 ? 9.859 7.102 13.852 1 95.44 63 GLY B O 1
ATOM 1838 N N . ASN B 1 64 ? 11.484 5.59 13.664 1 96.12 64 ASN B N 1
ATOM 1839 C CA . ASN B 1 64 ? 12.531 6.582 13.891 1 96.12 64 ASN B CA 1
ATOM 1840 C C . ASN B 1 64 ? 13.008 7.199 12.578 1 96.12 64 ASN B C 1
ATOM 1842 O O . ASN B 1 64 ? 13.68 8.234 12.586 1 96.12 64 ASN B O 1
ATOM 1846 N N . THR B 1 65 ? 12.75 6.516 11.555 1 96.94 65 THR B N 1
ATOM 1847 C CA . THR B 1 65 ? 13.195 6.965 10.242 1 96.94 65 THR B CA 1
ATOM 1848 C C . THR B 1 65 ? 12.039 6.973 9.25 1 96.94 65 THR B C 1
ATOM 1850 O O . THR B 1 65 ? 11.07 6.219 9.406 1 96.94 65 THR B O 1
ATOM 1853 N N . LEU B 1 66 ? 12.117 7.891 8.312 1 97.31 66 LEU B N 1
ATOM 1854 C CA . LEU B 1 66 ? 11.242 7.902 7.145 1 97.31 66 LEU B CA 1
ATOM 1855 C C . LEU B 1 66 ? 12.031 7.648 5.867 1 97.31 66 LEU B C 1
ATOM 1857 O O . LEU B 1 66 ? 13.211 8.016 5.777 1 97.31 66 LEU B O 1
ATOM 1861 N N . VAL B 1 67 ? 11.391 7.02 4.91 1 97.38 67 VAL B N 1
ATOM 1862 C CA . VAL B 1 67 ? 11.938 6.953 3.562 1 97.38 67 VAL B CA 1
ATOM 1863 C C . VAL B 1 67 ? 11 7.652 2.582 1 97.38 67 VAL B C 1
ATOM 1865 O O . VAL B 1 67 ? 9.781 7.539 2.697 1 97.38 67 VAL B O 1
ATOM 1868 N N . SER B 1 68 ? 11.539 8.367 1.721 1 96.5 68 SER B N 1
ATOM 1869 C CA . SER B 1 68 ? 10.789 9.008 0.646 1 96.5 68 SER B CA 1
ATOM 1870 C C . SER B 1 68 ? 11.477 8.82 -0.7 1 96.5 68 SER B C 1
ATOM 1872 O O . SER B 1 68 ? 12.695 8.648 -0.758 1 96.5 68 SER B O 1
ATOM 1874 N N . GLY B 1 69 ? 10.68 8.797 -1.725 1 94.81 69 GLY B N 1
ATOM 1875 C CA . GLY B 1 69 ? 11.164 8.789 -3.096 1 94.81 69 GLY B CA 1
ATOM 1876 C C . GLY B 1 69 ? 10.609 9.922 -3.936 1 94.81 69 GLY B C 1
ATOM 1877 O O . GLY B 1 69 ? 9.492 10.383 -3.707 1 94.81 69 GLY B O 1
ATOM 1878 N N . SER B 1 70 ? 11.367 10.32 -4.926 1 93.31 70 SER B N 1
ATOM 1879 C CA . SER B 1 70 ? 11.008 11.461 -5.758 1 93.31 70 SER B CA 1
ATOM 1880 C C . SER B 1 70 ? 11.539 11.297 -7.18 1 93.31 70 SER B C 1
ATOM 1882 O O . SER B 1 70 ? 12.531 10.602 -7.402 1 93.31 70 SER B O 1
ATOM 1884 N N . PRO B 1 71 ? 10.836 11.961 -8.125 1 91.06 71 PRO B N 1
ATOM 1885 C CA . PRO B 1 71 ? 11.359 12 -9.492 1 91.06 71 PRO B CA 1
ATOM 1886 C C . PRO B 1 71 ? 12.648 12.812 -9.609 1 91.06 71 PRO B C 1
ATOM 1888 O O . PRO B 1 71 ? 13.203 12.93 -10.703 1 91.06 71 PRO B O 1
ATOM 1891 N N . ASP B 1 72 ? 13.133 13.383 -8.57 1 93 72 ASP B N 1
ATOM 1892 C CA . ASP B 1 72 ? 14.438 14.047 -8.602 1 93 72 ASP B CA 1
ATOM 1893 C C . ASP B 1 72 ? 15.57 13.023 -8.562 1 93 72 ASP B C 1
ATOM 1895 O O . ASP B 1 72 ? 16.734 13.383 -8.328 1 93 72 ASP B O 1
ATOM 1899 N N . ARG B 1 73 ? 15.258 11.75 -8.648 1 92.94 73 ARG B N 1
ATOM 1900 C CA . ARG B 1 73 ? 16.156 10.609 -8.766 1 92.94 73 ARG B CA 1
ATOM 1901 C C . ARG B 1 73 ? 16.844 10.312 -7.434 1 92.94 73 ARG B C 1
ATOM 1903 O O . ARG B 1 73 ? 17.984 9.844 -7.406 1 92.94 73 ARG B O 1
ATOM 1910 N N . THR B 1 74 ? 16.125 10.664 -6.398 1 94.06 74 THR B N 1
ATOM 1911 C CA . THR B 1 74 ? 16.703 10.352 -5.102 1 94.06 74 THR B CA 1
ATOM 1912 C C . THR B 1 74 ? 15.688 9.656 -4.203 1 94.06 74 THR B C 1
ATOM 1914 O O . THR B 1 74 ? 14.477 9.891 -4.324 1 94.06 74 THR B O 1
ATOM 1917 N N . ILE B 1 75 ? 16.219 8.828 -3.398 1 96 75 ILE B N 1
ATOM 1918 C CA . ILE B 1 75 ? 15.57 8.336 -2.191 1 96 75 ILE B CA 1
ATOM 1919 C C . ILE B 1 75 ? 16.219 8.961 -0.958 1 96 75 ILE B C 1
ATOM 1921 O O . ILE B 1 75 ? 17.438 9.031 -0.86 1 96 75 ILE B O 1
ATOM 1925 N N . ARG B 1 76 ? 15.391 9.422 -0.093 1 97.12 76 ARG B N 1
ATOM 1926 C CA . ARG B 1 76 ? 15.938 10.055 1.104 1 97.12 76 ARG B CA 1
ATOM 1927 C C . ARG B 1 76 ? 15.461 9.336 2.365 1 97.12 76 ARG B C 1
ATOM 1929 O O . ARG B 1 76 ? 14.297 8.945 2.461 1 97.12 76 ARG B O 1
ATOM 1936 N N . LEU B 1 77 ? 16.422 9.195 3.24 1 97.88 77 LEU B N 1
ATOM 1937 C CA . LEU B 1 77 ? 16.109 8.789 4.605 1 97.88 77 LEU B CA 1
ATOM 1938 C C . LEU B 1 77 ? 16.141 9.984 5.551 1 97.88 77 LEU B C 1
ATOM 1940 O O . LEU B 1 77 ? 17.062 10.797 5.5 1 97.88 77 LEU B O 1
ATOM 1944 N N . TRP B 1 78 ? 15.133 10.055 6.395 1 97.94 78 TRP B N 1
ATOM 1945 C CA . TRP B 1 78 ? 14.977 11.188 7.305 1 97.94 78 TRP B CA 1
ATOM 1946 C C . TRP B 1 78 ? 14.953 10.711 8.758 1 97.94 78 TRP B C 1
ATOM 1948 O O . TRP B 1 78 ? 14.352 9.68 9.07 1 97.94 78 TRP B O 1
ATOM 1958 N N . ASN B 1 79 ? 15.539 11.5 9.602 1 97.69 79 ASN B N 1
ATOM 1959 C CA . ASN B 1 79 ? 15.328 11.32 11.031 1 97.69 79 ASN B CA 1
ATOM 1960 C C . ASN B 1 79 ? 14.008 11.922 11.484 1 97.69 79 ASN B C 1
ATOM 1962 O O . ASN B 1 79 ? 13.789 13.133 11.352 1 97.69 79 ASN B O 1
ATOM 1966 N N . VAL B 1 80 ? 13.164 11.125 12.062 1 97.06 80 VAL B N 1
ATOM 1967 C CA . VAL B 1 80 ? 11.812 11.555 12.398 1 97.06 80 VAL B CA 1
ATOM 1968 C C . VAL B 1 80 ? 11.875 12.625 13.492 1 97.06 80 VAL B C 1
ATOM 1970 O O . VAL B 1 80 ? 11.148 13.625 13.438 1 97.06 80 VAL B O 1
ATOM 1973 N N . GLN B 1 81 ? 12.688 12.445 14.469 1 95.75 81 GLN B N 1
ATOM 1974 C CA . GLN B 1 81 ? 12.766 13.352 15.609 1 95.75 81 GLN B CA 1
ATOM 1975 C C . GLN B 1 81 ? 13.32 14.711 15.203 1 95.75 81 GLN B C 1
ATOM 1977 O O . GLN B 1 81 ? 12.758 15.75 15.555 1 95.75 81 GLN B O 1
ATOM 1982 N N . SER B 1 82 ? 14.359 14.703 14.422 1 95.81 82 SER B N 1
ATOM 1983 C CA . SER B 1 82 ? 15.008 15.969 14.078 1 95.81 82 SER B CA 1
ATOM 1984 C C . SER B 1 82 ? 14.422 16.562 12.805 1 95.81 82 SER B C 1
ATOM 1986 O O . SER B 1 82 ? 14.492 17.781 12.586 1 95.81 82 SER B O 1
ATOM 1988 N N . GLY B 1 83 ? 13.945 15.719 11.945 1 95.62 83 GLY B N 1
ATOM 1989 C CA . GLY B 1 83 ? 13.461 16.156 10.648 1 95.62 83 GLY B CA 1
ATOM 1990 C C . GLY B 1 83 ? 14.57 16.312 9.625 1 95.62 83 GLY B C 1
ATOM 1991 O O . GLY B 1 83 ? 14.336 16.812 8.523 1 95.62 83 GLY B O 1
ATOM 1992 N N . GLN B 1 84 ? 15.734 15.867 9.945 1 96.5 84 GLN B N 1
ATOM 1993 C CA . GLN B 1 84 ? 16.875 16.047 9.055 1 96.5 84 GLN B CA 1
ATOM 1994 C C . GLN B 1 84 ? 17.094 14.82 8.18 1 96.5 84 GLN B C 1
ATOM 1996 O O . GLN B 1 84 ? 16.766 13.703 8.578 1 96.5 84 GLN B O 1
ATOM 2001 N N . THR B 1 85 ? 17.656 15.086 7.016 1 96.88 85 THR B N 1
ATOM 2002 C CA . THR B 1 85 ? 18.047 13.992 6.133 1 96.88 85 THR B CA 1
ATOM 2003 C C . THR B 1 85 ? 19.219 13.211 6.719 1 96.88 85 THR B C 1
ATOM 2005 O O . THR B 1 85 ? 20.219 13.797 7.133 1 96.88 85 THR B O 1
ATOM 2008 N N . ILE B 1 86 ? 19.094 11.93 6.789 1 96.38 86 ILE B N 1
ATOM 2009 C CA . ILE B 1 86 ? 20.141 11.016 7.27 1 96.38 86 ILE B CA 1
ATOM 2010 C C . ILE B 1 86 ? 21 10.562 6.102 1 96.38 86 ILE B C 1
ATOM 2012 O O . ILE B 1 86 ? 22.234 10.477 6.227 1 96.38 86 ILE B O 1
ATOM 2016 N N . GLN B 1 87 ? 20.406 10.273 5.023 1 95.94 87 GLN B N 1
ATOM 2017 C CA . GLN B 1 87 ? 21.078 9.688 3.867 1 95.94 87 GLN B CA 1
ATOM 2018 C C . GLN B 1 87 ? 20.328 10.008 2.576 1 95.94 87 GLN B C 1
ATOM 2020 O O . GLN B 1 87 ? 19.094 10.047 2.561 1 95.94 87 GLN B O 1
ATOM 2025 N N . ILE B 1 88 ? 21.047 10.273 1.571 1 96.06 88 ILE B N 1
ATOM 2026 C CA . ILE B 1 88 ? 20.516 10.43 0.227 1 96.06 88 ILE B CA 1
ATOM 2027 C C . ILE B 1 88 ? 21.047 9.328 -0.682 1 96.06 88 ILE B C 1
ATOM 2029 O O . ILE B 1 88 ? 22.25 9.141 -0.795 1 96.06 88 ILE B O 1
ATOM 2033 N N . ILE B 1 89 ? 20.156 8.648 -1.276 1 94.06 89 ILE B N 1
ATOM 2034 C CA . ILE B 1 89 ? 20.516 7.555 -2.172 1 94.06 89 ILE B CA 1
ATOM 2035 C C . ILE B 1 89 ? 20.141 7.914 -3.605 1 94.06 89 ILE B C 1
ATOM 2037 O O . ILE B 1 89 ? 18.969 8.203 -3.889 1 94.06 89 ILE B O 1
ATOM 2041 N N . ASP B 1 90 ? 21.078 7.797 -4.523 1 92.56 90 ASP B N 1
ATOM 2042 C CA . ASP B 1 90 ? 20.812 8.031 -5.938 1 92.56 90 ASP B CA 1
ATOM 2043 C C . ASP B 1 90 ? 20.172 6.805 -6.59 1 92.56 90 ASP B C 1
ATOM 2045 O O . ASP B 1 90 ? 20.672 5.691 -6.445 1 92.56 90 ASP B O 1
ATOM 2049 N N . THR B 1 91 ? 19.062 7.051 -7.215 1 91.31 91 THR B N 1
ATOM 2050 C CA . THR B 1 91 ? 18.391 5.934 -7.871 1 91.31 91 THR B CA 1
ATOM 2051 C C . THR B 1 91 ? 18.703 5.918 -9.367 1 91.31 91 THR B C 1
ATOM 2053 O O . THR B 1 91 ? 18.844 6.977 -9.984 1 91.31 91 THR B O 1
ATOM 2056 N N . PRO B 1 92 ? 18.828 4.777 -9.953 1 86.94 92 PRO B N 1
ATOM 2057 C CA . PRO B 1 92 ? 19.031 4.676 -11.398 1 86.94 92 PRO B CA 1
ATOM 2058 C C . PRO B 1 92 ? 17.781 5.082 -12.188 1 86.94 92 PRO B C 1
ATOM 2060 O O . PRO B 1 92 ? 17.891 5.395 -13.383 1 86.94 92 PRO B O 1
ATOM 2063 N N . ASP B 1 93 ? 16.609 5.031 -11.609 1 85.06 93 ASP B N 1
ATOM 2064 C CA . ASP B 1 93 ? 15.344 5.312 -12.273 1 85.06 93 ASP B CA 1
ATOM 2065 C C . ASP B 1 93 ? 15.055 6.812 -12.289 1 85.06 93 ASP B C 1
ATOM 2067 O O . ASP B 1 93 ? 15.391 7.523 -11.344 1 85.06 93 ASP B O 1
ATOM 2071 N N . GLU B 1 94 ? 14.398 7.238 -13.281 1 84.94 94 GLU B N 1
ATOM 2072 C CA . GLU B 1 94 ? 14.016 8.641 -13.398 1 84.94 94 GLU B CA 1
ATOM 2073 C C . GLU B 1 94 ? 12.836 8.969 -12.492 1 84.94 94 GLU B C 1
ATOM 2075 O O . GLU B 1 94 ? 12.625 10.133 -12.133 1 84.94 94 GLU B O 1
ATOM 2080 N N . TRP B 1 95 ? 12.133 7.918 -12.188 1 84.75 95 TRP B N 1
ATOM 2081 C CA . TRP B 1 95 ? 10.938 8.141 -11.383 1 84.75 95 TRP B CA 1
ATOM 2082 C C . TRP B 1 95 ? 10.82 7.102 -10.273 1 84.75 95 TRP B C 1
ATOM 2084 O O . TRP B 1 95 ? 11.219 5.945 -10.461 1 84.75 95 TRP B O 1
ATOM 2094 N N . THR B 1 96 ? 10.445 7.617 -9.062 1 88.44 96 THR B N 1
ATOM 2095 C CA . THR B 1 96 ? 10.078 6.723 -7.969 1 88.44 96 THR B CA 1
ATOM 2096 C C . THR B 1 96 ? 8.609 6.91 -7.59 1 88.44 96 THR B C 1
ATOM 2098 O O . THR B 1 96 ? 8.195 8.008 -7.215 1 88.44 96 THR B O 1
ATOM 2101 N N . SER B 1 97 ? 7.871 5.816 -7.684 1 86.38 97 SER B N 1
ATOM 2102 C CA . SER B 1 97 ? 6.434 5.902 -7.445 1 86.38 97 SER B CA 1
ATOM 2103 C C . SER B 1 97 ? 6.066 5.324 -6.082 1 86.38 97 SER B C 1
ATOM 2105 O O . SER B 1 97 ? 5.012 5.648 -5.527 1 86.38 97 SER B O 1
ATOM 2107 N N . ASP B 1 98 ? 6.863 4.48 -5.57 1 90.75 98 ASP B N 1
ATOM 2108 C CA . ASP B 1 98 ? 6.582 3.83 -4.293 1 90.75 98 ASP B CA 1
ATOM 2109 C C . ASP B 1 98 ? 7.871 3.422 -3.588 1 90.75 98 ASP B C 1
ATOM 2111 O O . ASP B 1 98 ? 8.875 3.137 -4.242 1 90.75 98 ASP B O 1
ATOM 2115 N N . VAL B 1 99 ? 7.789 3.422 -2.256 1 94.25 99 VAL B N 1
ATOM 2116 C CA . VAL B 1 99 ? 8.875 2.955 -1.403 1 94.25 99 VAL B CA 1
ATOM 2117 C C . VAL B 1 99 ? 8.312 2.115 -0.259 1 94.25 99 VAL B C 1
ATOM 2119 O O . VAL B 1 99 ? 7.207 2.371 0.221 1 94.25 99 VAL B O 1
ATOM 2122 N N . GLN B 1 100 ? 9.047 1.133 0.139 1 95.06 100 GLN B N 1
ATOM 2123 C CA . GLN B 1 100 ? 8.609 0.27 1.232 1 95.06 100 GLN B CA 1
ATOM 2124 C C . GLN B 1 100 ? 9.805 -0.278 2.008 1 95.06 100 GLN B C 1
ATOM 2126 O O . GLN B 1 100 ? 10.75 -0.806 1.414 1 95.06 100 GLN B O 1
ATOM 2131 N N . PHE B 1 101 ? 9.727 -0.209 3.33 1 96.06 101 PHE B N 1
ATOM 2132 C CA . PHE B 1 101 ? 10.711 -0.859 4.184 1 96.06 101 PHE B CA 1
ATOM 2133 C C . PHE B 1 101 ? 10.406 -2.344 4.332 1 96.06 101 PHE B C 1
ATOM 2135 O O . PHE B 1 101 ? 9.242 -2.746 4.32 1 96.06 101 PHE B O 1
ATOM 2142 N N . SER B 1 102 ? 11.516 -3.037 4.477 1 96.31 102 SER B N 1
ATOM 2143 C CA . SER B 1 102 ? 11.328 -4.383 5.012 1 96.31 102 SER B CA 1
ATOM 2144 C C . SER B 1 102 ? 10.867 -4.344 6.461 1 96.31 102 SER B C 1
ATOM 2146 O O . SER B 1 102 ? 11.039 -3.332 7.148 1 96.31 102 SER B O 1
ATOM 2148 N N . PRO B 1 103 ? 10.281 -5.414 6.922 1 94.5 103 PRO B N 1
ATOM 2149 C CA . PRO B 1 103 ? 9.703 -5.41 8.266 1 94.5 103 PRO B CA 1
ATOM 2150 C C . PRO B 1 103 ? 10.734 -5.145 9.359 1 94.5 103 PRO B C 1
ATOM 2152 O O . PRO B 1 103 ? 10.391 -4.645 10.43 1 94.5 103 PRO B O 1
ATOM 2155 N N . ASP B 1 104 ? 11.945 -5.492 9.141 1 95.19 104 ASP B N 1
ATOM 2156 C CA . ASP B 1 104 ? 12.969 -5.27 10.156 1 95.19 104 ASP B CA 1
ATOM 2157 C C . ASP B 1 104 ? 13.703 -3.955 9.914 1 95.19 104 ASP B C 1
ATOM 2159 O O . ASP B 1 104 ? 14.617 -3.596 10.664 1 95.19 104 ASP B O 1
ATOM 2163 N N . GLY B 1 105 ? 13.383 -3.312 8.828 1 96.19 105 GLY B N 1
ATOM 2164 C CA . GLY B 1 105 ? 13.922 -1.992 8.547 1 96.19 105 GLY B CA 1
ATOM 2165 C C . GLY B 1 105 ? 15.32 -2.031 7.953 1 96.19 105 GLY B C 1
ATOM 2166 O O . GLY B 1 105 ? 15.938 -0.986 7.738 1 96.19 105 GLY B O 1
ATOM 2167 N N . GLN B 1 106 ? 15.805 -3.207 7.621 1 96.38 106 GLN B N 1
ATOM 2168 C CA . GLN B 1 106 ? 17.172 -3.346 7.152 1 96.38 106 GLN B CA 1
ATOM 2169 C C . GLN B 1 106 ? 17.266 -3.127 5.645 1 96.38 106 GLN B C 1
ATOM 2171 O O . GLN B 1 106 ? 18.328 -2.783 5.125 1 96.38 106 GLN B O 1
ATOM 2176 N N . PHE B 1 107 ? 16.219 -3.371 4.996 1 97.31 107 PHE B N 1
ATOM 2177 C CA . PHE B 1 107 ? 16.156 -3.178 3.551 1 97.31 107 PHE B CA 1
ATOM 2178 C C . PHE B 1 107 ? 14.961 -2.314 3.174 1 97.31 107 PHE B C 1
ATOM 2180 O O . PHE B 1 107 ? 14.07 -2.08 3.998 1 97.31 107 PHE B O 1
ATOM 2187 N N . LEU B 1 108 ? 14.977 -1.805 2.035 1 96.38 108 LEU B N 1
ATOM 2188 C CA . LEU B 1 108 ? 13.781 -1.188 1.46 1 96.38 108 LEU B CA 1
ATOM 2189 C C . LEU B 1 108 ? 13.711 -1.44 -0.043 1 96.38 108 LEU B C 1
ATOM 2191 O O . LEU B 1 108 ? 14.719 -1.779 -0.668 1 96.38 108 LEU B O 1
ATOM 2195 N N . ILE B 1 109 ? 12.523 -1.423 -0.582 1 96.12 109 ILE B N 1
ATOM 2196 C CA . ILE B 1 109 ? 12.359 -1.487 -2.029 1 96.12 109 ILE B CA 1
ATOM 2197 C C . ILE B 1 109 ? 11.781 -0.169 -2.541 1 96.12 109 ILE B C 1
ATOM 2199 O O . ILE B 1 109 ? 11.023 0.499 -1.836 1 96.12 109 ILE B O 1
ATOM 2203 N N . SER B 1 110 ? 12.203 0.207 -3.666 1 94.75 110 SER B N 1
ATOM 2204 C CA . SER B 1 110 ? 11.625 1.309 -4.422 1 94.75 110 SER B CA 1
ATOM 2205 C C . SER B 1 110 ? 11.117 0.838 -5.785 1 94.75 110 SER B C 1
ATOM 2207 O O . SER B 1 110 ? 11.695 -0.076 -6.383 1 94.75 110 SER B O 1
ATOM 2209 N N . ALA B 1 111 ? 10 1.452 -6.184 1 91.31 111 ALA B N 1
ATOM 2210 C CA . ALA B 1 111 ? 9.422 1.126 -7.488 1 91.31 111 ALA B CA 1
ATOM 2211 C C . ALA B 1 111 ? 9.344 2.363 -8.375 1 91.31 111 ALA B C 1
ATOM 2213 O O . ALA B 1 111 ? 8.922 3.432 -7.93 1 91.31 111 ALA B O 1
ATOM 2214 N N . SER B 1 112 ? 9.773 2.254 -9.617 1 84.5 112 SER B N 1
ATOM 2215 C CA . SER B 1 112 ? 9.656 3.34 -10.586 1 84.5 112 SER B CA 1
ATOM 2216 C C . SER B 1 112 ? 8.25 3.416 -11.164 1 84.5 112 SER B C 1
ATOM 2218 O O . SER B 1 112 ? 7.832 4.461 -11.664 1 84.5 112 SER B O 1
ATOM 2220 N N . GLY B 1 113 ? 7.488 2.297 -11.125 1 74.19 113 GLY B N 1
ATOM 2221 C CA . GLY B 1 113 ? 6.164 2.189 -11.727 1 74.19 113 GLY B CA 1
ATOM 2222 C C . GLY B 1 113 ? 6.203 1.843 -13.203 1 74.19 113 GLY B C 1
ATOM 2223 O O . GLY B 1 113 ? 5.16 1.581 -13.805 1 74.19 113 GLY B O 1
ATOM 2224 N N . GLU B 1 114 ? 7.309 1.818 -13.781 1 76.56 114 GLU B N 1
ATOM 2225 C CA . GLU B 1 114 ? 7.332 1.576 -15.219 1 76.56 114 GLU B CA 1
ATOM 2226 C C . GLU B 1 114 ? 8.406 0.553 -15.586 1 76.56 114 GLU B C 1
ATOM 2228 O O . GLU B 1 114 ? 8.219 -0.241 -16.516 1 76.56 114 GLU B O 1
ATOM 2233 N N . GLN B 1 115 ? 9.477 0.509 -14.766 1 81.31 115 GLN B N 1
ATOM 2234 C CA . GLN B 1 115 ? 10.594 -0.195 -15.383 1 81.31 115 GLN B CA 1
ATOM 2235 C C . GLN B 1 115 ? 11.258 -1.154 -14.398 1 81.31 115 GLN B C 1
ATOM 2237 O O . GLN B 1 115 ? 11.82 -2.176 -14.805 1 81.31 115 GLN B O 1
ATOM 2242 N N . SER B 1 116 ? 11.25 -0.81 -13.148 1 91.31 116 SER B N 1
ATOM 2243 C CA . SER B 1 116 ? 12.078 -1.635 -12.281 1 91.31 116 SER B CA 1
ATOM 2244 C C . SER B 1 116 ? 11.672 -1.485 -10.82 1 91.31 116 SER B C 1
ATOM 2246 O O . SER B 1 116 ? 11.031 -0.503 -10.445 1 91.31 116 SER B O 1
ATOM 2248 N N . ILE B 1 117 ? 11.953 -2.473 -10.102 1 94.75 117 ILE B N 1
ATOM 2249 C CA . ILE B 1 117 ? 12 -2.451 -8.641 1 94.75 117 ILE B CA 1
ATOM 2250 C C . ILE B 1 117 ? 13.453 -2.568 -8.172 1 94.75 117 ILE B C 1
ATOM 2252 O O . ILE B 1 117 ? 14.219 -3.377 -8.703 1 94.75 117 ILE B O 1
ATOM 2256 N N . VAL B 1 118 ? 13.844 -1.736 -7.219 1 96.69 118 VAL B N 1
ATOM 2257 C CA . VAL B 1 118 ? 15.211 -1.79 -6.695 1 96.69 118 VAL B CA 1
ATOM 2258 C C . VAL B 1 118 ? 15.18 -2.127 -5.207 1 96.69 118 VAL B C 1
ATOM 2260 O O . VAL B 1 118 ? 14.398 -1.544 -4.449 1 96.69 118 VAL B O 1
ATOM 2263 N N . LEU B 1 119 ? 15.977 -3.08 -4.875 1 97.44 119 LEU B N 1
ATOM 2264 C CA . LEU B 1 119 ? 16.219 -3.426 -3.479 1 97.44 119 LEU B CA 1
ATOM 2265 C C . LEU B 1 119 ? 17.453 -2.705 -2.945 1 97.44 119 LEU B C 1
ATOM 2267 O O . LEU B 1 119 ? 18.516 -2.754 -3.562 1 97.44 119 LEU B O 1
ATOM 2271 N N . TRP B 1 120 ? 17.281 -2.076 -1.799 1 96.69 120 TRP B N 1
ATOM 2272 C CA . TRP B 1 120 ? 18.375 -1.31 -1.195 1 96.69 120 TRP B CA 1
ATOM 2273 C C . TRP B 1 120 ? 18.734 -1.862 0.18 1 96.69 120 TRP B C 1
ATOM 2275 O O . TRP B 1 120 ? 17.844 -2.215 0.964 1 96.69 120 TRP B O 1
ATOM 2285 N N . ASP B 1 121 ? 20.031 -1.886 0.457 1 96 121 ASP B N 1
ATOM 2286 C CA . ASP B 1 121 ? 20.5 -2.035 1.833 1 96 121 ASP B CA 1
ATOM 2287 C C . ASP B 1 121 ? 20.484 -0.694 2.562 1 96 121 ASP B C 1
ATOM 2289 O O . ASP B 1 121 ? 21.234 0.222 2.199 1 96 121 ASP B O 1
ATOM 2293 N N . VAL B 1 122 ? 19.75 -0.604 3.578 1 94.81 122 VAL B N 1
ATOM 2294 C CA . VAL B 1 122 ? 19.516 0.68 4.23 1 94.81 122 VAL B CA 1
ATOM 2295 C C . VAL B 1 122 ? 20.797 1.152 4.922 1 94.81 122 VAL B C 1
ATOM 2297 O O . VAL B 1 122 ? 21.188 2.318 4.801 1 94.81 122 VAL B O 1
ATOM 2300 N N . LYS B 1 123 ? 21.391 0.291 5.629 1 91.5 123 LYS B N 1
ATOM 2301 C CA . LYS B 1 123 ? 22.594 0.642 6.383 1 91.5 123 LYS B CA 1
ATOM 2302 C C . LYS B 1 123 ? 23.719 1.071 5.449 1 91.5 123 LYS B C 1
ATOM 2304 O O . LYS B 1 123 ? 24.375 2.088 5.688 1 91.5 123 LYS B O 1
ATOM 2309 N N . LEU B 1 124 ? 23.906 0.356 4.371 1 91 124 LEU B N 1
ATOM 2310 C CA . LEU B 1 124 ? 25 0.638 3.445 1 91 124 LEU B CA 1
ATOM 2311 C C . LEU B 1 124 ? 24.625 1.755 2.48 1 91 124 LEU B C 1
ATOM 2313 O O . LEU B 1 124 ? 25.5 2.418 1.914 1 91 124 LEU B O 1
ATOM 2317 N N . GLY B 1 125 ? 23.344 1.947 2.301 1 90.44 125 GLY B N 1
ATOM 2318 C CA . GLY B 1 125 ? 22.875 2.912 1.318 1 90.44 125 GLY B CA 1
ATOM 2319 C C . GLY B 1 125 ? 23.203 2.521 -0.108 1 90.44 125 GLY B C 1
ATOM 2320 O O . GLY B 1 125 ? 23.516 3.381 -0.937 1 90.44 125 GLY B O 1
ATOM 2321 N N . GLU B 1 126 ? 23.25 1.227 -0.373 1 92.69 126 GLU B N 1
ATOM 2322 C CA . GLU B 1 126 ? 23.641 0.729 -1.69 1 92.69 126 GLU B CA 1
ATOM 2323 C C . GLU B 1 126 ? 22.562 -0.189 -2.27 1 92.69 126 GLU B C 1
ATOM 2325 O O . GLU B 1 126 ? 21.781 -0.785 -1.526 1 92.69 126 GLU B O 1
ATOM 2330 N N . MET B 1 127 ? 22.656 -0.214 -3.527 1 93.81 127 MET B N 1
ATOM 2331 C CA . MET B 1 127 ? 21.75 -1.1 -4.25 1 93.81 127 MET B CA 1
ATOM 2332 C C . MET B 1 127 ? 22.141 -2.561 -4.059 1 93.81 127 MET B C 1
ATOM 2334 O O . MET B 1 127 ? 23.312 -2.922 -4.238 1 93.81 127 MET B O 1
ATOM 2338 N N . ALA B 1 128 ? 21.219 -3.379 -3.662 1 94.69 128 ALA B N 1
ATOM 2339 C CA . ALA B 1 128 ? 21.453 -4.812 -3.5 1 94.69 128 ALA B CA 1
ATOM 2340 C C . ALA B 1 128 ? 21.016 -5.582 -4.746 1 94.69 128 ALA B C 1
ATOM 2342 O O . ALA B 1 128 ? 21.641 -6.582 -5.109 1 94.69 128 ALA B O 1
ATOM 2343 N N . ARG B 1 129 ? 19.984 -5.141 -5.367 1 95.44 129 ARG B N 1
ATOM 2344 C CA . ARG B 1 129 ? 19.453 -5.816 -6.547 1 95.44 129 ARG B CA 1
ATOM 2345 C C . ARG B 1 129 ? 18.531 -4.895 -7.336 1 95.44 129 ARG B C 1
ATOM 2347 O O . ARG B 1 129 ? 17.781 -4.113 -6.754 1 95.44 129 ARG B O 1
ATOM 2354 N N . ILE B 1 130 ? 18.609 -5.059 -8.617 1 95.12 130 ILE B N 1
ATOM 2355 C CA . ILE B 1 130 ? 17.625 -4.426 -9.484 1 95.12 130 ILE B CA 1
ATOM 2356 C C . ILE B 1 130 ? 16.781 -5.496 -10.18 1 95.12 130 ILE B C 1
ATOM 2358 O O . ILE B 1 130 ? 17.328 -6.438 -10.766 1 95.12 130 ILE B O 1
ATOM 2362 N N . MET B 1 131 ? 15.531 -5.43 -10.078 1 94.44 131 MET B N 1
ATOM 2363 C CA . MET B 1 131 ? 14.586 -6.332 -10.734 1 94.44 131 MET B CA 1
ATOM 2364 C C . MET B 1 131 ? 13.945 -5.664 -11.945 1 94.44 131 MET B C 1
ATOM 2366 O O . MET B 1 131 ? 12.836 -5.141 -11.852 1 94.44 131 MET B O 1
ATOM 2370 N N . TYR B 1 132 ? 14.594 -5.793 -13.078 1 92.88 132 TYR B N 1
ATOM 2371 C CA . TYR B 1 132 ? 14.109 -5.168 -14.305 1 92.88 132 TYR B CA 1
ATOM 2372 C C . TYR B 1 132 ? 12.82 -5.82 -14.773 1 92.88 132 TYR B C 1
ATOM 2374 O O . TYR B 1 132 ? 12.656 -7.039 -14.672 1 92.88 132 TYR B O 1
ATOM 2382 N N . GLY B 1 133 ? 11.969 -5.023 -15.289 1 91.88 133 GLY B N 1
ATOM 2383 C CA . GLY B 1 133 ? 10.734 -5.527 -15.867 1 91.88 133 GLY B CA 1
ATOM 2384 C C . GLY B 1 133 ? 9.672 -5.836 -14.828 1 91.88 133 GLY B C 1
ATOM 2385 O O . GLY B 1 133 ? 8.688 -6.512 -15.117 1 91.88 133 GLY B O 1
ATOM 2386 N N . HIS B 1 134 ? 9.914 -5.461 -13.602 1 92.06 134 HIS B N 1
ATOM 2387 C CA . HIS B 1 134 ? 8.93 -5.672 -12.539 1 92.06 134 HIS B CA 1
ATOM 2388 C C . HIS B 1 134 ? 8.312 -4.352 -12.094 1 92.06 134 HIS B C 1
ATOM 2390 O O . HIS B 1 134 ? 8.992 -3.326 -12.047 1 92.06 134 HIS B O 1
ATOM 2396 N N . LEU B 1 135 ? 7.043 -4.426 -11.75 1 86.81 135 LEU B N 1
ATOM 2397 C CA . LEU B 1 135 ? 6.27 -3.201 -11.57 1 86.81 135 LEU B CA 1
ATOM 2398 C C . LEU B 1 135 ? 5.934 -2.979 -10.102 1 86.81 135 LEU B C 1
ATOM 2400 O O . LEU B 1 135 ? 5.898 -1.838 -9.633 1 86.81 135 LEU B O 1
ATOM 2404 N N . LYS B 1 136 ? 5.578 -3.947 -9.406 1 89.19 136 LYS B N 1
ATOM 2405 C CA . LYS B 1 136 ? 5.199 -3.904 -7.996 1 89.19 136 LYS B CA 1
ATOM 2406 C C . LYS B 1 136 ? 5.867 -5.027 -7.211 1 89.19 136 LYS B C 1
ATOM 2408 O O . LYS B 1 136 ? 6.168 -6.086 -7.77 1 89.19 136 LYS B O 1
ATOM 2413 N N . ALA B 1 137 ? 6.141 -4.723 -5.969 1 93.75 137 ALA B N 1
ATOM 2414 C CA . ALA B 1 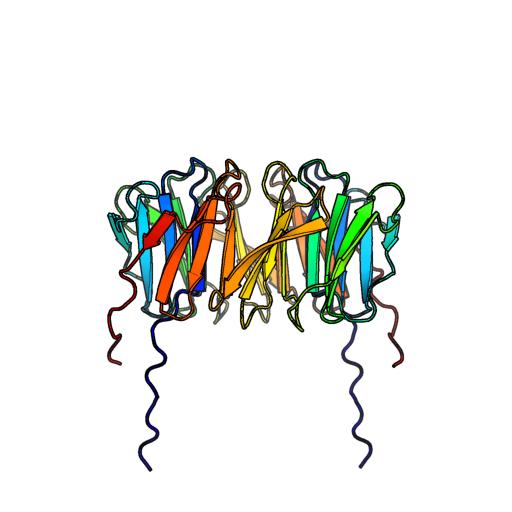137 ? 6.746 -5.73 -5.109 1 93.75 137 ALA B CA 1
ATOM 2415 C C . ALA B 1 137 ? 6.391 -5.488 -3.645 1 93.75 137 ALA B C 1
ATOM 2417 O O . ALA B 1 137 ? 6.125 -4.352 -3.242 1 93.75 137 ALA B O 1
ATOM 2418 N N . THR B 1 138 ? 6.34 -6.535 -2.912 1 95.38 138 THR B N 1
ATOM 2419 C CA . THR B 1 138 ? 6.133 -6.453 -1.472 1 95.38 138 THR B CA 1
ATOM 2420 C C . THR B 1 138 ? 7.008 -7.465 -0.738 1 95.38 138 THR B C 1
ATOM 2422 O O . THR B 1 138 ? 7.348 -8.516 -1.289 1 95.38 138 THR B O 1
ATOM 2425 N N . PHE B 1 139 ? 7.344 -7.121 0.477 1 96 139 PHE B N 1
ATOM 2426 C CA . PHE B 1 139 ? 8.117 -8.023 1.316 1 96 139 PHE B CA 1
ATOM 2427 C C . PHE B 1 139 ? 7.227 -9.102 1.921 1 96 139 PHE B C 1
ATOM 2429 O O . PHE B 1 139 ? 6.043 -8.867 2.176 1 96 139 PHE B O 1
ATOM 2436 N N . SER B 1 140 ? 7.879 -10.219 2.15 1 96.25 140 SER B N 1
ATOM 2437 C CA . SER B 1 140 ? 7.254 -11.195 3.031 1 96.25 140 SER B CA 1
ATOM 2438 C C . SER B 1 140 ? 7.25 -10.711 4.48 1 96.25 140 SER B C 1
ATOM 2440 O O . SER B 1 140 ? 8.031 -9.836 4.848 1 96.25 140 SER B O 1
ATOM 2442 N N . PRO B 1 141 ? 6.379 -11.273 5.25 1 93.44 141 PRO B N 1
ATOM 2443 C CA . PRO B 1 141 ? 6.242 -10.781 6.625 1 93.44 141 PRO B CA 1
ATOM 2444 C C . PRO B 1 141 ? 7.527 -10.945 7.438 1 93.44 141 PRO B C 1
ATOM 2446 O O . PRO B 1 141 ? 7.777 -10.164 8.359 1 93.44 141 PRO B O 1
ATOM 2449 N N . ASP B 1 142 ? 8.328 -11.906 7.152 1 95.31 142 ASP B N 1
ATOM 2450 C CA . ASP B 1 142 ? 9.562 -12.109 7.898 1 95.31 142 ASP B CA 1
ATOM 2451 C C . ASP B 1 142 ? 10.711 -11.312 7.281 1 95.31 142 ASP B C 1
ATOM 2453 O O . ASP B 1 142 ? 11.836 -11.344 7.785 1 95.31 142 ASP B O 1
ATOM 2457 N N . GLY B 1 143 ? 10.438 -10.656 6.219 1 96 143 GLY B N 1
ATOM 2458 C CA . GLY B 1 143 ? 11.406 -9.766 5.605 1 96 143 GLY B CA 1
ATOM 2459 C C . GLY B 1 143 ? 12.477 -10.5 4.82 1 96 143 GLY B C 1
ATOM 2460 O O . GLY B 1 143 ? 13.453 -9.898 4.371 1 96 143 GLY B O 1
ATOM 2461 N N . ARG B 1 144 ? 12.336 -11.836 4.609 1 96.62 144 ARG B N 1
ATOM 2462 C CA . ARG B 1 144 ? 13.391 -12.633 3.996 1 96.62 144 ARG B CA 1
ATOM 2463 C C . ARG B 1 144 ? 13.18 -12.758 2.49 1 96.62 144 ARG B C 1
ATOM 2465 O O . ARG B 1 144 ? 14.102 -13.125 1.758 1 96.62 144 ARG B O 1
ATOM 2472 N N . SER B 1 145 ? 11.977 -12.461 2.043 1 97.25 145 SER B N 1
ATOM 2473 C CA . SER B 1 145 ? 11.688 -12.602 0.621 1 97.25 145 SER B CA 1
ATOM 2474 C C . SER B 1 145 ? 10.883 -11.406 0.101 1 97.25 145 SER B C 1
ATOM 2476 O O . SER B 1 145 ? 10.336 -10.633 0.885 1 97.25 145 SER B O 1
ATOM 2478 N N . ILE B 1 146 ? 10.906 -11.266 -1.21 1 97.25 146 ILE B N 1
ATOM 2479 C CA . ILE B 1 146 ? 10.102 -10.305 -1.952 1 97.25 146 ILE B CA 1
ATOM 2480 C C . ILE B 1 146 ? 9.312 -11.016 -3.045 1 97.25 146 ILE B C 1
ATOM 2482 O O . ILE B 1 146 ? 9.836 -11.906 -3.721 1 97.25 146 ILE B O 1
ATOM 2486 N N . VAL B 1 147 ? 8.055 -10.742 -3.166 1 96.56 147 VAL B N 1
ATOM 2487 C CA . VAL B 1 147 ? 7.332 -11.141 -4.367 1 96.56 147 VAL B CA 1
ATOM 2488 C C . VAL B 1 147 ? 7.152 -9.938 -5.285 1 96.56 147 VAL B C 1
ATOM 2490 O O . VAL B 1 147 ? 6.793 -8.852 -4.832 1 96.56 147 VAL B O 1
ATOM 2493 N N . SER B 1 148 ? 7.48 -10.102 -6.496 1 94 148 SER B N 1
ATOM 2494 C CA . SER B 1 148 ? 7.359 -9.023 -7.469 1 94 148 SER B CA 1
ATOM 2495 C C . SER B 1 148 ? 6.473 -9.43 -8.641 1 94 148 SER B C 1
ATOM 2497 O O . SER B 1 148 ? 6.359 -10.617 -8.953 1 94 148 SER B O 1
ATOM 2499 N N . VAL B 1 149 ? 5.852 -8.445 -9.18 1 91.62 149 VAL B N 1
ATOM 2500 C CA . VAL B 1 149 ? 4.988 -8.625 -10.344 1 91.62 149 VAL B CA 1
ATOM 2501 C C . VAL B 1 149 ? 5.73 -8.203 -11.609 1 91.62 149 VAL B C 1
ATOM 2503 O O . VAL B 1 149 ? 6.125 -7.047 -11.75 1 91.62 149 VAL B O 1
ATOM 2506 N N . GLY B 1 150 ? 5.82 -9.141 -12.555 1 89.12 150 GLY B N 1
ATOM 2507 C CA . GLY B 1 150 ? 6.531 -8.867 -13.797 1 89.12 150 GLY B CA 1
ATOM 2508 C C . GLY B 1 150 ? 5.633 -8.359 -14.906 1 89.12 150 GLY B C 1
ATOM 2509 O O . GLY B 1 150 ? 4.445 -8.688 -14.945 1 89.12 150 GLY B O 1
ATOM 2510 N N . THR B 1 151 ? 6.219 -7.668 -15.828 1 86.5 151 THR B N 1
ATOM 2511 C CA . THR B 1 151 ? 5.512 -7.25 -17.047 1 86.5 151 THR B CA 1
ATOM 2512 C C . THR B 1 151 ? 5.254 -8.445 -17.953 1 86.5 151 THR B C 1
ATOM 2514 O O . THR B 1 151 ? 4.449 -8.359 -18.875 1 86.5 151 THR B O 1
ATOM 2517 N N . ASP B 1 152 ? 5.902 -9.5 -17.719 1 83.62 152 ASP B N 1
ATOM 2518 C CA . ASP B 1 152 ? 5.75 -10.711 -18.516 1 83.62 152 ASP B CA 1
ATOM 2519 C C . ASP B 1 152 ? 4.645 -11.602 -17.953 1 83.62 152 ASP B C 1
ATOM 2521 O O . ASP B 1 152 ? 4.547 -12.781 -18.297 1 83.62 152 ASP B O 1
ATOM 2525 N N . ASN B 1 153 ? 3.873 -11.133 -17.016 1 84.19 153 ASN B N 1
ATOM 2526 C CA . ASN B 1 153 ? 2.717 -11.789 -16.406 1 84.19 153 ASN B CA 1
ATOM 2527 C C . ASN B 1 153 ? 3.137 -12.898 -15.453 1 84.19 153 ASN B C 1
ATOM 2529 O O . ASN B 1 153 ? 2.367 -13.828 -15.195 1 84.19 153 ASN B O 1
ATOM 2533 N N . THR B 1 154 ? 4.309 -12.836 -15.039 1 88.44 154 THR B N 1
ATOM 2534 C CA . THR B 1 154 ? 4.777 -13.773 -14.023 1 88.44 154 THR B CA 1
ATOM 2535 C C . THR B 1 154 ? 5.078 -13.047 -12.719 1 88.44 154 THR B C 1
ATOM 2537 O O . THR B 1 154 ? 5.234 -11.828 -12.703 1 88.44 154 THR B O 1
ATOM 2540 N N . LEU B 1 155 ? 5.051 -13.875 -11.68 1 94 155 LEU B N 1
ATOM 2541 C CA . LEU B 1 155 ? 5.57 -13.414 -10.398 1 94 155 LEU B CA 1
ATOM 2542 C C . LEU B 1 155 ? 6.941 -14.023 -10.117 1 94 155 LEU B C 1
ATOM 2544 O O . LEU B 1 155 ? 7.277 -15.078 -10.648 1 94 155 LEU B O 1
ATOM 2548 N N . ARG B 1 156 ? 7.668 -13.344 -9.398 1 96.06 156 ARG B N 1
ATOM 2549 C CA . ARG B 1 156 ? 8.945 -13.859 -8.93 1 96.06 156 ARG B CA 1
ATOM 2550 C C . ARG B 1 156 ? 9.094 -13.688 -7.422 1 96.06 156 ARG B C 1
ATOM 2552 O O . ARG B 1 156 ? 8.648 -12.688 -6.863 1 96.06 156 ARG B O 1
ATOM 2559 N N . ILE B 1 157 ? 9.68 -14.664 -6.824 1 97.19 157 ILE B N 1
ATOM 2560 C CA . ILE B 1 157 ? 10.094 -14.555 -5.43 1 97.19 157 ILE B CA 1
ATOM 2561 C C . ILE B 1 157 ? 11.609 -14.383 -5.355 1 97.19 157 ILE B C 1
ATOM 2563 O O . ILE B 1 157 ? 12.359 -15.133 -5.992 1 97.19 157 ILE B O 1
ATOM 2567 N N . TRP B 1 158 ? 12.047 -13.438 -4.602 1 97.38 158 TRP B N 1
ATOM 2568 C CA . TRP B 1 158 ? 13.461 -13.109 -4.449 1 97.38 158 TRP B CA 1
ATOM 2569 C C . TRP B 1 158 ? 13.906 -13.281 -3.002 1 97.38 158 TRP B C 1
ATOM 2571 O O . TRP B 1 158 ? 13.156 -12.953 -2.072 1 97.38 158 TRP B O 1
ATOM 2581 N N . ASP B 1 159 ? 15.133 -13.75 -2.867 1 97.31 159 ASP B N 1
ATOM 2582 C CA . ASP B 1 159 ? 15.766 -13.719 -1.552 1 97.31 159 ASP B CA 1
ATOM 2583 C C . ASP B 1 159 ? 16.328 -12.336 -1.241 1 97.31 159 ASP B C 1
ATOM 2585 O O . ASP B 1 159 ? 17.125 -11.797 -2.008 1 97.31 159 ASP B O 1
ATOM 2589 N N . VAL B 1 160 ? 16.016 -11.797 -0.117 1 96.81 160 VAL B N 1
ATOM 2590 C CA . VAL B 1 160 ? 16.375 -10.414 0.202 1 96.81 160 VAL B CA 1
ATOM 2591 C C . VAL B 1 160 ? 17.859 -10.312 0.488 1 96.81 160 VAL B C 1
ATOM 2593 O O . VAL B 1 160 ? 18.531 -9.383 0.025 1 96.81 160 VAL B O 1
ATOM 2596 N N . THR B 1 161 ? 18.391 -11.234 1.212 1 93.5 161 THR B N 1
ATOM 2597 C CA . THR B 1 161 ? 19.781 -11.164 1.656 1 93.5 161 THR B CA 1
ATOM 2598 C C . THR B 1 161 ? 20.734 -11.344 0.48 1 93.5 161 THR B C 1
ATOM 2600 O O . THR B 1 161 ? 21.672 -10.562 0.311 1 93.5 161 THR B O 1
ATOM 2603 N N . SER B 1 162 ? 20.453 -12.273 -0.418 1 93.19 162 SER B N 1
ATOM 2604 C CA . SER B 1 162 ? 21.375 -12.57 -1.515 1 93.19 162 SER B CA 1
ATOM 2605 C C . SER B 1 162 ? 21.016 -11.781 -2.766 1 93.19 162 SER B C 1
ATOM 2607 O O . SER B 1 162 ? 21.828 -11.633 -3.674 1 93.19 162 SER B O 1
ATOM 2609 N N . GLY B 1 163 ? 19.766 -11.391 -2.838 1 92.38 163 GLY B N 1
ATOM 2610 C CA . GLY B 1 163 ? 19.281 -10.711 -4.031 1 92.38 163 GLY B CA 1
ATOM 2611 C C . GLY B 1 163 ? 18.953 -11.664 -5.164 1 92.38 163 GLY B C 1
ATOM 2612 O O . GLY B 1 163 ? 18.594 -11.234 -6.262 1 92.38 163 GLY B O 1
ATOM 2613 N N . LYS B 1 164 ? 18.953 -12.914 -4.895 1 94.88 164 LYS B N 1
ATOM 2614 C CA . LYS B 1 164 ? 18.75 -13.891 -5.965 1 94.88 164 LYS B CA 1
ATOM 2615 C C . LYS B 1 164 ? 17.281 -14.258 -6.105 1 94.88 164 LYS B C 1
ATOM 2617 O O . LYS B 1 164 ? 16.547 -14.266 -5.121 1 94.88 164 LYS B O 1
ATOM 2622 N N . GLU B 1 165 ? 16.969 -14.578 -7.332 1 95.62 165 GLU B N 1
ATOM 2623 C CA . GLU B 1 165 ? 15.633 -15.094 -7.586 1 95.62 165 GLU B CA 1
ATOM 2624 C C . GLU B 1 165 ? 15.5 -16.531 -7.09 1 95.62 165 GLU B C 1
ATOM 2626 O O . GLU B 1 165 ? 16.328 -17.391 -7.398 1 95.62 165 GLU B O 1
ATOM 2631 N N . LEU B 1 166 ? 14.445 -16.828 -6.352 1 95.25 166 LEU B N 1
ATOM 2632 C CA . LEU B 1 166 ? 14.211 -18.141 -5.777 1 95.25 166 LEU B CA 1
ATOM 2633 C C . LEU B 1 166 ? 13.227 -18.938 -6.629 1 95.25 166 LEU B C 1
ATOM 2635 O O . LEU B 1 166 ? 13.391 -20.141 -6.816 1 95.25 166 LEU B O 1
ATOM 2639 N N . ARG B 1 167 ? 12.188 -18.266 -7.098 1 94.25 167 ARG B N 1
ATOM 2640 C CA . ARG B 1 167 ? 11.109 -18.938 -7.812 1 94.25 167 ARG B CA 1
ATOM 2641 C C . ARG B 1 167 ? 10.484 -18.016 -8.852 1 94.25 167 ARG B C 1
ATOM 2643 O O . ARG B 1 167 ? 10.461 -16.797 -8.672 1 94.25 167 ARG B O 1
ATOM 2650 N N . THR B 1 168 ? 10.008 -18.641 -9.875 1 93.62 168 THR B N 1
ATOM 2651 C CA . THR B 1 168 ? 9.109 -18 -10.828 1 93.62 168 THR B CA 1
ATOM 2652 C C . THR B 1 168 ? 7.723 -18.625 -10.781 1 93.62 168 THR B C 1
ATOM 2654 O O . THR B 1 168 ? 7.586 -19.859 -10.859 1 93.62 168 THR B O 1
ATOM 2657 N N . LEU B 1 169 ? 6.738 -17.875 -10.484 1 92.5 169 LEU B N 1
ATOM 2658 C CA . LEU B 1 169 ? 5.352 -18.312 -10.445 1 92.5 169 LEU B CA 1
ATOM 2659 C C . LEU B 1 169 ? 4.652 -18.016 -11.773 1 92.5 169 LEU B C 1
ATOM 2661 O O . LEU B 1 169 ? 4.34 -16.859 -12.07 1 92.5 169 LEU B O 1
ATOM 2665 N N . GLU B 1 170 ? 4.371 -19.047 -12.492 1 87.81 170 GLU B N 1
ATOM 2666 C CA . GLU B 1 170 ? 3.771 -18.938 -13.82 1 87.81 170 GLU B CA 1
ATOM 2667 C C . GLU B 1 170 ? 2.324 -19.422 -13.812 1 87.81 170 GLU B C 1
ATOM 2669 O O . GLU B 1 170 ? 1.996 -20.406 -13.148 1 87.81 170 GLU B O 1
ATOM 2674 N N . GLY B 1 171 ? 1.415 -18.734 -14.461 1 74.69 171 GLY B N 1
ATOM 2675 C CA . GLY B 1 171 ? 0.046 -19.219 -14.516 1 74.69 171 GLY B CA 1
ATOM 2676 C C . GLY B 1 171 ? -0.948 -18.156 -14.945 1 74.69 171 GLY B C 1
ATOM 2677 O O . GLY B 1 171 ? -2.053 -18.484 -15.391 1 74.69 171 GLY B O 1
ATOM 2678 N N . HIS B 1 172 ? -0.718 -16.891 -14.719 1 67.5 172 HIS B N 1
ATOM 2679 C CA . HIS B 1 172 ? -1.642 -15.867 -15.18 1 67.5 172 HIS B CA 1
ATOM 2680 C C . HIS B 1 172 ? -1.663 -15.789 -16.703 1 67.5 172 HIS B C 1
ATOM 2682 O O . HIS B 1 172 ? -2.334 -14.922 -17.281 1 67.5 172 HIS B O 1
ATOM 2688 N N . SER B 1 173 ? -1.149 -16.578 -17.562 1 57.72 173 SER B N 1
ATOM 2689 C CA . SER B 1 173 ? -0.914 -16.531 -19 1 57.72 173 SER B CA 1
ATOM 2690 C C . SER B 1 173 ? -2.203 -16.766 -19.781 1 57.72 173 SER B C 1
ATOM 2692 O O . SER B 1 173 ? -2.223 -16.641 -21 1 57.72 173 SER B O 1
ATOM 2694 N N . ASP B 1 174 ? -3.305 -17.094 -19.125 1 52.06 174 ASP B N 1
ATOM 2695 C CA . ASP B 1 174 ? -4.277 -17.562 -20.109 1 52.06 174 ASP B CA 1
ATOM 2696 C C . ASP B 1 174 ? -4.938 -16.391 -20.828 1 52.06 174 ASP B C 1
ATOM 2698 O O . ASP B 1 174 ? -5.23 -15.367 -20.219 1 52.06 174 ASP B O 1
ATOM 2702 N N . LEU B 1 175 ? -4.684 -16.297 -22.203 1 42.78 175 LEU B N 1
ATOM 2703 C CA . LEU B 1 175 ? -5.234 -15.406 -23.219 1 42.78 175 LEU B CA 1
ATOM 2704 C C . LEU B 1 175 ? -6.715 -15.148 -22.969 1 42.78 175 LEU B C 1
ATOM 2706 O O . LEU B 1 175 ? -7.48 -16.078 -22.75 1 42.78 175 LEU B O 1
ATOM 2710 N N . ILE B 1 176 ? -7.02 -14.086 -22.328 1 41.12 176 ILE B N 1
ATOM 2711 C CA . ILE B 1 176 ? -8.438 -13.734 -22.297 1 41.12 176 ILE B CA 1
ATOM 2712 C C . ILE B 1 176 ? -8.898 -13.32 -23.688 1 41.12 176 ILE B C 1
ATOM 2714 O O . ILE B 1 176 ? -8.305 -12.438 -24.312 1 41.12 176 ILE B O 1
ATOM 2718 N N . THR B 1 177 ? -9.32 -14.242 -24.5 1 33.44 177 THR B N 1
ATOM 2719 C CA . THR B 1 177 ? -10.055 -13.898 -25.703 1 33.44 177 THR B CA 1
ATOM 2720 C C . THR B 1 177 ? -11.297 -13.078 -25.375 1 33.44 177 THR B C 1
ATOM 2722 O O . THR B 1 177 ? -12.086 -13.469 -24.5 1 33.44 177 THR B O 1
ATOM 2725 N N . ASP B 1 178 ? -11.227 -11.797 -25.594 1 32.22 178 ASP B N 1
ATOM 2726 C CA . ASP B 1 178 ? -12.516 -11.117 -25.688 1 32.22 178 ASP B CA 1
ATOM 2727 C C . ASP B 1 178 ? -13.508 -11.93 -26.531 1 32.22 178 ASP B C 1
ATOM 2729 O O . ASP B 1 178 ? -13.117 -12.586 -27.5 1 32.22 178 ASP B O 1
#

Solvent-accessible surface area (backbone atoms only — not comparable to full-atom values): 18338 Å² total; per-residue (Å²): 132,80,77,71,71,69,73,70,72,37,41,51,56,43,58,44,52,30,66,86,44,54,34,31,42,35,22,12,46,63,21,35,33,38,35,25,35,53,85,82,35,42,74,74,46,74,34,75,76,59,85,31,38,22,46,19,63,38,62,31,60,86,48,53,34,33,40,34,27,17,53,64,26,35,35,38,32,29,32,55,88,80,50,42,78,73,46,79,34,81,48,94,47,66,37,30,52,39,54,45,59,26,62,83,44,55,32,33,38,37,19,35,64,75,48,27,30,37,35,31,33,54,88,77,60,40,80,62,36,74,41,75,50,18,44,49,68,36,57,27,60,84,36,55,33,33,42,33,33,26,76,83,29,30,35,36,34,29,33,54,89,78,46,41,78,73,43,68,34,75,71,59,70,63,77,70,75,127,132,80,78,70,72,69,74,72,72,36,41,50,55,42,58,45,52,28,68,85,44,54,34,30,42,35,23,13,47,64,22,34,32,37,34,26,35,52,85,81,37,44,74,74,47,74,35,76,75,58,85,32,39,22,45,20,64,37,61,30,60,86,47,54,34,33,39,35,25,17,54,64,24,37,34,38,32,29,32,56,88,80,50,41,77,72,45,78,33,81,46,95,47,67,36,31,51,41,53,44,59,25,63,81,45,55,33,33,39,38,20,36,64,76,47,27,31,37,36,31,34,54,87,78,61,38,80,62,35,75,41,74,49,18,44,49,70,34,56,25,61,82,37,55,33,33,42,33,32,25,75,84,28,31,34,35,35,28,33,53,89,78,46,42,77,74,43,68,33,74,71,58,70,62,76,71,76,127

Foldseek 3Di:
DPPPPVPPPFAWQDKDAALVRQWMWTFTQVQWIWIAGRVVRDTDDIAHDGPGGWNEKDAQNVRQWMWTWALSQWIWIAGPVVSHTPDIAGHPANAWNYKAAQNVRQKMWTFRQPFWIWIAGPVVSDTQEIGTQWGDWDADNVRQWIWTQGPVRWIWIAGNVNRHTDDIGDDSPDPPDD/DPPPPVPPPFAWQDKDAALVRQWMWTFTQVQWIWIAGRVVRDTDDIAHDGPGGWNEKDAQNVRQWMWTWALSQWIWIAGPVVSHTPDIAGHPASAWNYKAAQNVRQKMWTFRQPFWIWIAGPVVSDTQEIGTQWGDWDADNVRQWIWTQGPVRWIWIAGNVNRHTDDIGDDSPDPPDD

Secondary structure (DSSP, 8-state):
-----------EEEEEE-TTSSEEEEEETTSEEEEEETTT--EEEEEE--SS---EEEE-TTSSEEEEEETTTEEEEEETTT--EEEEEE-SSS---EEEE-TTSSEEEEE-SSSEEEEEETTTTEEEEEEETEEEEEE-TTSSEEEEEETTS-EEEEETTT--EEEEE--TT-----/-----------EEEEEE-TTSSEEEEEETTSEEEEEETTT--EEEEEE--SS---EEEE-TTSSEEEEEETTTEEEEEETTT--EEEEEE-SSS---EEEE-TTSSEEEEE-SSSEEEEEETTTTEEEEEEETEEEEEE-TTSSEEEEEETTS-EEEEETTT--EEEEE--TT-----